Protein AF-A0A7W0LQR1-F1 (afdb_monomer_lite)

Sequence (261 aa):
MAAMMAAMGTGLSVGYAGGMVWDLGWANLAGMLVGTTHGLVMGRRYGPMAALEGAGGGVMGGMMGAMLAIMLLYFPGSLALTAVLMLALQVALSIGAVYLVVAEAGAVGASGWLHRVGHVLGAQYQEVACCAAPPAKPATRRETAKTTRRAHGKEARQGRANAATRPSRAPMVVAVGLGGLAVLVVTGMLGAGPLGGRSTGVAWTDGSATDARQATQAVTGADGVQQLGLTLQYPSYEPKLLEAKAGVPLRLSLEAIGEPG

Radius of gyration: 32.69 Å; chains: 1; bounding box: 89×40×99 Å

Foldseek 3Di:
DVLLVLLLLQLLLQLQLCLQPHDNVVSLVRSLVRSLVSSLLVQVVVDDVSSVSSSVSSNNSNNNNNVVNVVCPVPVVVSVVVSVVSVVVSVVVVVVVVVVVCVVVVVDPPPDPVVVVCVVVPPPPPPCPVPPPDPPPPPPPPDPDDDDDDDDDDDPPPPPPPPPPDPPCVVVVVVCVVVVVSVCVSVVVVPDDDDPDDPPPPPPPPPDDPPPLPAPEFDQDPVQETEDEWEADPPDIPPPHHDDDPPTHYDYDYHYDDDDD

pLDDT: mean 71.87, std 19.06, range [33.16, 96.38]

Secondary structure (DSSP, 8-state):
-HHHHHHHHHHHHHHHHHHTTS-HHHHHHHHHHHHHHHHHHHHTTT-HHHHHHHHHHHHHHHHHHHHHHHHHTT-HHHHHHHHHHHHHHHHHHHHHHHHHHHHHTT-----STHHHHHHHTT-------S-S------------------------------------SHHHHHHHHHHHHHHHHHHHGGG---------------SS-------EEPEEPTTS-EEEEEEEETTEEESS-EE--TTS-EEEEEEE-S---

Structure (mmCIF, N/CA/C/O backbone):
data_AF-A0A7W0LQR1-F1
#
_entry.id   AF-A0A7W0LQR1-F1
#
loop_
_atom_site.group_PDB
_atom_site.id
_atom_site.type_symbol
_atom_site.label_atom_id
_atom_site.label_alt_id
_atom_site.label_comp_id
_atom_site.label_asym_id
_atom_site.label_entity_id
_atom_site.label_seq_id
_atom_site.pdbx_PDB_ins_code
_atom_site.Cartn_x
_atom_site.Cartn_y
_atom_site.Cartn_z
_atom_site.occupancy
_atom_site.B_iso_or_equiv
_atom_site.auth_seq_id
_atom_site.auth_comp_id
_atom_site.auth_asym_id
_atom_site.auth_atom_id
_atom_site.pdbx_PDB_model_num
ATOM 1 N N . MET A 1 1 ? 14.439 6.113 -8.883 1.00 82.38 1 MET A N 1
ATOM 2 C CA . MET A 1 1 ? 13.384 6.981 -8.294 1.00 82.38 1 MET A CA 1
ATOM 3 C C . MET A 1 1 ? 11.970 6.775 -8.855 1.00 82.38 1 MET A C 1
ATOM 5 O O . MET A 1 1 ? 11.097 6.436 -8.070 1.00 82.38 1 MET A O 1
ATOM 9 N N . ALA A 1 2 ? 11.683 6.930 -10.159 1.00 83.56 2 ALA A N 1
ATOM 10 C CA . ALA A 1 2 ? 10.301 6.779 -10.671 1.00 83.56 2 ALA A CA 1
ATOM 11 C C . ALA A 1 2 ? 9.676 5.395 -10.379 1.00 83.56 2 ALA A C 1
ATOM 13 O O . ALA A 1 2 ? 8.528 5.305 -9.949 1.00 83.56 2 ALA A O 1
ATOM 14 N N . ALA A 1 3 ? 10.461 4.320 -10.530 1.00 84.38 3 ALA A N 1
ATOM 15 C CA . ALA A 1 3 ? 10.036 2.959 -10.192 1.00 84.38 3 ALA A CA 1
ATOM 16 C C . ALA A 1 3 ? 9.681 2.797 -8.702 1.00 84.38 3 ALA A C 1
ATOM 18 O O . ALA A 1 3 ? 8.723 2.104 -8.378 1.00 84.38 3 ALA A O 1
ATOM 19 N N . MET A 1 4 ? 10.412 3.473 -7.809 1.00 92.81 4 MET A N 1
ATOM 20 C CA . MET A 1 4 ? 10.152 3.474 -6.367 1.00 92.81 4 MET A CA 1
ATOM 21 C C . MET A 1 4 ? 8.816 4.147 -6.039 1.00 92.81 4 MET A C 1
ATOM 23 O O . MET A 1 4 ? 8.006 3.561 -5.332 1.00 92.81 4 MET A O 1
ATOM 27 N N . MET A 1 5 ? 8.561 5.339 -6.588 1.00 92.25 5 MET A N 1
ATOM 28 C CA . MET A 1 5 ? 7.310 6.081 -6.364 1.00 92.25 5 MET A CA 1
ATOM 29 C C . MET A 1 5 ? 6.091 5.305 -6.873 1.00 92.25 5 MET A C 1
ATOM 31 O O . MET A 1 5 ? 5.090 5.184 -6.168 1.00 92.25 5 MET A O 1
ATOM 35 N N . ALA A 1 6 ? 6.195 4.720 -8.070 1.00 88.00 6 ALA A N 1
ATOM 36 C CA . ALA A 1 6 ? 5.130 3.896 -8.636 1.00 88.00 6 ALA A CA 1
ATOM 37 C C . ALA A 1 6 ? 4.853 2.654 -7.771 1.00 88.00 6 ALA A C 1
ATOM 39 O O . ALA A 1 6 ? 3.703 2.392 -7.417 1.00 88.00 6 ALA A O 1
ATOM 40 N N . ALA A 1 7 ? 5.907 1.929 -7.381 1.00 90.88 7 ALA A N 1
ATOM 41 C CA . ALA A 1 7 ? 5.799 0.745 -6.533 1.00 90.88 7 ALA A CA 1
ATOM 42 C C . ALA A 1 7 ? 5.193 1.068 -5.163 1.00 90.88 7 ALA A C 1
ATOM 44 O O . ALA A 1 7 ? 4.290 0.365 -4.709 1.00 90.88 7 ALA A O 1
ATOM 45 N N . MET A 1 8 ? 5.629 2.168 -4.547 1.00 95.00 8 MET A N 1
ATOM 46 C CA . MET A 1 8 ? 5.114 2.639 -3.266 1.00 95.00 8 MET A CA 1
ATOM 47 C C . MET A 1 8 ? 3.625 2.973 -3.344 1.00 95.00 8 MET A C 1
ATOM 49 O O . MET A 1 8 ? 2.863 2.488 -2.512 1.00 95.00 8 MET A O 1
ATOM 53 N N . GLY A 1 9 ? 3.185 3.710 -4.369 1.00 90.44 9 GLY A N 1
ATOM 54 C CA . GLY A 1 9 ? 1.764 4.014 -4.561 1.00 90.44 9 GLY A CA 1
ATOM 55 C C . GLY A 1 9 ? 0.915 2.757 -4.773 1.00 90.44 9 GLY A C 1
ATOM 56 O O . GLY A 1 9 ? -0.150 2.616 -4.171 1.00 90.44 9 GLY A O 1
ATOM 57 N N . THR A 1 10 ? 1.411 1.790 -5.559 1.00 88.62 10 THR A N 1
ATOM 58 C CA . THR A 1 10 ? 0.688 0.522 -5.766 1.00 88.62 10 THR A CA 1
ATOM 59 C C . THR A 1 10 ? 0.605 -0.314 -4.492 1.00 88.62 10 THR A C 1
ATOM 61 O O . THR A 1 10 ? -0.472 -0.805 -4.163 1.00 88.62 10 THR A O 1
ATOM 64 N N . GLY A 1 11 ? 1.709 -0.433 -3.747 1.00 91.81 11 GLY A N 1
ATOM 65 C CA . GLY A 1 11 ? 1.746 -1.169 -2.486 1.00 91.81 11 GLY A CA 1
ATOM 66 C C . GLY A 1 11 ? 0.846 -0.534 -1.431 1.00 91.81 11 GLY A C 1
ATOM 67 O O . GLY A 1 11 ? 0.092 -1.246 -0.776 1.00 91.81 11 GLY A O 1
ATOM 68 N N . LEU A 1 12 ? 0.851 0.799 -1.334 1.00 92.50 12 LEU A N 1
ATOM 69 C CA . LEU A 1 12 ? -0.009 1.552 -0.421 1.00 92.50 12 LEU A CA 1
ATOM 70 C C . LEU A 1 12 ? -1.482 1.339 -0.756 1.00 92.50 12 LEU A C 1
ATOM 72 O O . LEU A 1 12 ? -2.257 0.990 0.127 1.00 92.50 12 LEU A O 1
ATOM 76 N N . SER A 1 13 ? -1.853 1.473 -2.030 1.00 89.81 13 SER A N 1
ATOM 77 C CA . SER A 1 13 ? -3.240 1.304 -2.481 1.00 89.81 13 SER A CA 1
ATOM 78 C C . SER A 1 13 ? -3.771 -0.109 -2.203 1.00 89.81 13 SER A C 1
ATOM 80 O O . SER A 1 13 ? -4.885 -0.268 -1.707 1.00 89.81 13 SER A O 1
ATOM 82 N N . VAL A 1 14 ? -2.969 -1.142 -2.491 1.00 90.88 14 VAL A N 1
ATOM 83 C CA . VAL A 1 14 ? -3.352 -2.550 -2.275 1.00 90.88 14 VAL A CA 1
ATOM 84 C C . VAL A 1 14 ? -3.350 -2.912 -0.794 1.00 90.88 14 VAL A C 1
ATOM 86 O O . VAL A 1 14 ? -4.286 -3.558 -0.335 1.00 90.88 14 VAL A O 1
ATOM 89 N N . GLY A 1 15 ? -2.335 -2.483 -0.039 1.00 90.88 15 GLY A N 1
ATOM 90 C CA . GLY A 1 15 ? -2.262 -2.708 1.406 1.00 90.88 15 GLY A CA 1
ATOM 91 C C . GLY A 1 15 ? -3.416 -2.033 2.141 1.00 90.88 15 GLY A C 1
ATOM 92 O O . GLY A 1 15 ? -4.022 -2.631 3.024 1.00 90.88 15 GLY A O 1
ATOM 93 N N . TYR A 1 16 ? -3.782 -0.826 1.713 1.00 90.31 16 TYR A N 1
ATOM 94 C CA . TYR A 1 16 ? -4.939 -0.110 2.228 1.00 90.31 16 TYR A CA 1
ATOM 95 C C . TYR A 1 16 ? -6.251 -0.844 1.930 1.00 90.31 16 TYR A C 1
ATOM 97 O O . TYR A 1 16 ? -7.014 -1.123 2.850 1.00 90.31 16 TYR A O 1
ATOM 105 N N . ALA A 1 17 ? -6.498 -1.212 0.667 1.00 87.31 17 ALA A N 1
ATOM 106 C CA . ALA A 1 17 ? -7.715 -1.929 0.282 1.00 87.31 17 ALA A CA 1
ATOM 107 C C . ALA A 1 17 ? -7.823 -3.292 0.986 1.00 87.31 17 ALA A C 1
ATOM 109 O O . ALA A 1 17 ? -8.891 -3.655 1.474 1.00 87.31 17 ALA A O 1
ATOM 110 N N . GLY A 1 18 ? -6.706 -4.017 1.097 1.00 86.94 18 GLY A N 1
ATOM 111 C CA . GLY A 1 18 ? -6.632 -5.262 1.854 1.00 86.94 18 GLY A CA 1
ATOM 112 C C . GLY A 1 18 ? -6.917 -5.056 3.340 1.00 86.94 18 GLY A C 1
ATOM 113 O O . GLY A 1 18 ? -7.635 -5.855 3.926 1.00 86.94 18 GLY A O 1
ATOM 114 N N . GLY A 1 19 ? -6.431 -3.962 3.934 1.00 86.94 19 GLY A N 1
ATOM 115 C CA . GLY A 1 19 ? -6.656 -3.629 5.344 1.00 86.94 19 GLY A CA 1
ATOM 116 C C . GLY A 1 19 ? -8.108 -3.289 5.685 1.00 86.94 19 GLY A C 1
ATOM 117 O O . GLY A 1 19 ? -8.463 -3.284 6.858 1.00 86.94 19 GLY A O 1
ATOM 118 N N . MET A 1 20 ? -8.958 -3.031 4.682 1.00 84.31 20 MET A N 1
ATOM 119 C CA . MET A 1 20 ? -10.402 -2.858 4.885 1.00 84.31 20 MET A CA 1
ATOM 120 C C . MET A 1 20 ? -11.160 -4.190 4.979 1.00 84.31 20 MET A C 1
ATOM 122 O O . MET A 1 20 ? -12.285 -4.202 5.473 1.00 84.31 20 MET A O 1
ATOM 126 N N . VAL A 1 21 ? -10.589 -5.288 4.468 1.00 87.12 21 VAL A N 1
ATOM 127 C CA . VAL A 1 21 ? -11.294 -6.574 4.287 1.00 87.12 21 VAL A CA 1
ATOM 128 C C . VAL A 1 21 ? -10.650 -7.712 5.080 1.00 87.12 21 VAL A C 1
ATOM 130 O O . VAL A 1 21 ? -11.349 -8.606 5.552 1.00 87.12 21 VAL A O 1
ATOM 133 N N . TRP A 1 22 ? -9.326 -7.695 5.221 1.00 89.69 22 TRP A N 1
ATOM 134 C CA . TRP A 1 22 ? -8.532 -8.751 5.843 1.00 89.69 22 TRP A CA 1
ATOM 135 C C . TRP A 1 22 ? -7.784 -8.256 7.077 1.00 89.69 22 TRP A C 1
ATOM 137 O O . TRP A 1 22 ? -7.607 -7.056 7.287 1.00 89.69 22 TRP A O 1
ATOM 147 N N . ASP A 1 23 ? -7.265 -9.209 7.853 1.00 90.38 23 ASP A N 1
ATOM 148 C CA . ASP A 1 23 ? -6.356 -8.926 8.958 1.00 90.38 23 ASP A CA 1
ATOM 149 C C . ASP A 1 23 ? -5.120 -8.150 8.495 1.00 90.38 23 ASP A C 1
ATOM 151 O O . ASP A 1 23 ? -4.586 -8.363 7.399 1.00 90.38 23 ASP A O 1
ATOM 155 N N . LEU A 1 24 ? -4.602 -7.306 9.390 1.00 89.19 24 LEU A N 1
ATOM 156 C CA . LEU A 1 24 ? -3.450 -6.437 9.141 1.00 89.19 24 LEU A CA 1
ATOM 157 C C . LEU A 1 24 ? -2.242 -7.190 8.565 1.00 89.19 24 LEU A C 1
ATOM 159 O O . LEU A 1 24 ? -1.537 -6.670 7.701 1.00 89.19 24 LEU A O 1
ATOM 163 N N . GLY A 1 25 ? -2.003 -8.419 9.033 1.00 89.44 25 GLY A N 1
ATOM 164 C CA . GLY A 1 25 ? -0.915 -9.265 8.545 1.00 89.44 25 GLY A CA 1
ATOM 165 C C . GLY A 1 25 ? -1.067 -9.621 7.064 1.00 89.44 25 GLY A C 1
ATOM 166 O O . GLY A 1 25 ? -0.131 -9.432 6.284 1.00 89.44 25 GLY A O 1
ATOM 167 N N . TRP A 1 26 ? -2.257 -10.072 6.658 1.00 91.56 26 TRP A N 1
ATOM 168 C CA . TRP A 1 26 ? -2.554 -10.434 5.270 1.00 91.56 26 TRP A CA 1
ATOM 169 C C . TRP A 1 26 ? -2.610 -9.214 4.354 1.00 91.56 26 TRP A C 1
ATOM 171 O O . TRP A 1 26 ? -2.080 -9.260 3.243 1.00 91.56 26 TRP A O 1
ATOM 181 N N . ALA A 1 27 ? -3.176 -8.108 4.836 1.00 89.88 27 ALA A N 1
ATOM 182 C CA . ALA A 1 27 ? -3.203 -6.837 4.124 1.00 89.88 27 ALA A CA 1
ATOM 183 C C . ALA A 1 27 ? -1.789 -6.310 3.824 1.00 89.88 27 ALA A C 1
ATOM 185 O O . ALA A 1 27 ? -1.480 -5.967 2.680 1.00 89.88 27 ALA A O 1
ATOM 186 N N . ASN A 1 28 ? -0.906 -6.320 4.828 1.00 92.44 28 ASN A N 1
ATOM 187 C CA . ASN A 1 28 ? 0.499 -5.949 4.663 1.00 92.44 28 ASN A CA 1
ATOM 188 C C . ASN A 1 28 ? 1.204 -6.857 3.659 1.00 92.44 28 ASN A C 1
ATOM 190 O O . ASN A 1 28 ? 1.856 -6.363 2.740 1.00 92.44 28 ASN A O 1
ATOM 194 N N . LEU A 1 29 ? 1.049 -8.175 3.803 1.00 91.88 29 LEU A N 1
ATOM 195 C CA . LEU A 1 29 ? 1.690 -9.141 2.917 1.00 91.88 29 LEU A CA 1
ATOM 196 C C . LEU A 1 29 ? 1.236 -8.957 1.461 1.00 91.88 29 LEU A C 1
ATOM 198 O O . LEU A 1 29 ? 2.071 -8.918 0.556 1.00 91.88 29 LEU A O 1
ATOM 202 N N . ALA A 1 30 ? -0.068 -8.783 1.229 1.00 90.81 30 ALA A N 1
ATOM 203 C CA . ALA A 1 30 ? -0.621 -8.540 -0.100 1.00 90.81 30 ALA A CA 1
ATOM 204 C C . ALA A 1 30 ? -0.101 -7.222 -0.702 1.00 90.81 30 ALA A C 1
ATOM 206 O O . ALA A 1 30 ? 0.376 -7.211 -1.841 1.00 90.81 30 ALA A O 1
ATOM 207 N N . GLY A 1 31 ? -0.121 -6.130 0.071 1.00 89.81 31 GLY A N 1
ATOM 208 C CA . GLY A 1 31 ? 0.405 -4.830 -0.350 1.00 89.81 31 GLY A CA 1
ATOM 209 C C . GLY A 1 31 ? 1.895 -4.880 -0.692 1.00 89.81 31 GLY A C 1
ATOM 210 O O . GLY A 1 31 ? 2.304 -4.403 -1.753 1.00 89.81 31 GLY A O 1
ATOM 211 N N . MET A 1 32 ? 2.704 -5.524 0.155 1.00 95.56 32 MET A N 1
ATOM 212 C CA . MET A 1 32 ? 4.135 -5.722 -0.089 1.00 95.56 32 MET A CA 1
ATOM 213 C C . MET A 1 32 ? 4.381 -6.543 -1.354 1.00 95.56 32 MET A C 1
ATOM 215 O O . MET A 1 32 ? 5.193 -6.133 -2.181 1.00 95.56 32 MET A O 1
ATOM 219 N N . LEU A 1 33 ? 3.704 -7.682 -1.537 1.00 93.69 33 LEU A N 1
ATOM 220 C CA . LEU A 1 33 ? 3.916 -8.556 -2.696 1.00 93.69 33 LEU A CA 1
ATOM 221 C C . LEU A 1 33 ? 3.539 -7.855 -4.003 1.00 93.69 33 LEU A C 1
ATOM 223 O O . LEU A 1 33 ? 4.316 -7.880 -4.964 1.00 93.69 33 LEU A O 1
ATOM 227 N N . VAL A 1 34 ? 2.388 -7.178 -4.045 1.00 93.12 34 VAL A N 1
ATOM 228 C CA . VAL A 1 34 ? 1.951 -6.459 -5.250 1.00 93.12 34 VAL A CA 1
ATOM 229 C C . VAL A 1 34 ? 2.841 -5.246 -5.522 1.00 93.12 34 VAL A C 1
ATOM 231 O O . VAL A 1 34 ? 3.306 -5.075 -6.649 1.00 93.12 34 VAL A O 1
ATOM 234 N N . GLY A 1 35 ? 3.164 -4.445 -4.503 1.00 92.31 35 GLY A N 1
ATOM 235 C CA . GLY A 1 35 ? 4.072 -3.307 -4.656 1.00 92.31 35 GLY A CA 1
ATOM 236 C C . GLY A 1 35 ? 5.469 -3.733 -5.115 1.00 92.31 35 GLY A C 1
ATOM 237 O O . GLY A 1 35 ? 6.029 -3.149 -6.042 1.00 92.31 35 GLY A O 1
ATOM 238 N N . THR A 1 36 ? 6.023 -4.789 -4.513 1.00 90.88 36 THR A N 1
ATOM 239 C CA . THR A 1 36 ? 7.366 -5.304 -4.830 1.00 90.88 36 THR A CA 1
ATOM 240 C C . THR A 1 36 ? 7.426 -5.856 -6.248 1.00 90.88 36 THR A C 1
ATOM 242 O O . THR A 1 36 ? 8.342 -5.525 -7.002 1.00 90.88 36 THR A O 1
ATOM 245 N N . THR A 1 37 ? 6.443 -6.670 -6.645 1.00 91.25 37 THR A N 1
ATOM 246 C CA . THR A 1 37 ? 6.377 -7.219 -8.008 1.00 91.25 37 THR A CA 1
ATOM 247 C C . THR A 1 37 ? 6.214 -6.110 -9.043 1.00 91.25 37 THR A C 1
ATOM 249 O O . THR A 1 37 ? 6.929 -6.110 -10.047 1.00 91.25 37 THR A O 1
ATOM 252 N N . HIS A 1 38 ? 5.364 -5.114 -8.782 1.00 90.06 38 HIS A N 1
ATOM 253 C CA . HIS A 1 38 ? 5.205 -3.956 -9.661 1.00 90.06 38 HIS A CA 1
ATOM 254 C C . HIS A 1 38 ? 6.507 -3.146 -9.788 1.00 90.06 38 HIS A C 1
ATOM 256 O O . HIS A 1 38 ? 6.928 -2.806 -10.899 1.00 90.06 38 HIS A O 1
ATOM 262 N N . GLY A 1 39 ? 7.190 -2.898 -8.667 1.00 90.44 39 GLY A N 1
ATOM 263 C CA . GLY A 1 39 ? 8.476 -2.205 -8.628 1.00 90.44 39 GLY A CA 1
ATOM 264 C C . GLY A 1 39 ? 9.591 -2.938 -9.369 1.00 90.44 39 GLY A C 1
ATOM 265 O O . GLY A 1 39 ? 10.316 -2.314 -10.146 1.00 90.44 39 GLY A O 1
ATOM 266 N N . LEU A 1 40 ? 9.687 -4.261 -9.212 1.00 88.88 40 LEU A N 1
ATOM 267 C CA . LEU A 1 40 ? 10.637 -5.097 -9.953 1.00 88.88 40 LEU A CA 1
ATOM 268 C C . LEU A 1 40 ? 10.366 -5.057 -11.461 1.00 88.88 40 LEU A C 1
ATOM 270 O O . LEU A 1 40 ? 11.299 -4.903 -12.253 1.00 88.88 40 LEU A O 1
ATOM 274 N N . VAL A 1 41 ? 9.097 -5.160 -11.872 1.00 90.31 41 VAL A N 1
ATOM 275 C CA . VAL A 1 41 ? 8.705 -5.141 -13.290 1.00 90.31 41 VAL A CA 1
ATOM 276 C C . VAL A 1 41 ? 9.035 -3.797 -13.940 1.00 90.31 41 VAL A C 1
ATOM 278 O O . VAL A 1 41 ? 9.606 -3.780 -15.036 1.00 90.31 41 VAL A O 1
ATOM 281 N N . MET A 1 42 ? 8.731 -2.681 -13.271 1.00 88.00 42 MET A N 1
ATOM 282 C CA . MET A 1 42 ? 9.037 -1.342 -13.784 1.00 88.00 42 MET A CA 1
ATOM 283 C C . MET A 1 42 ? 10.535 -1.033 -13.752 1.00 88.00 42 MET A C 1
ATOM 285 O O . MET A 1 42 ? 11.084 -0.520 -14.730 1.00 88.00 42 MET A O 1
ATOM 289 N N . GLY A 1 43 ? 11.226 -1.394 -12.671 1.00 88.00 43 GLY A N 1
ATOM 290 C CA . GLY A 1 43 ? 12.657 -1.146 -12.521 1.00 88.00 43 GLY A CA 1
ATOM 291 C C . GLY A 1 43 ? 13.528 -1.970 -13.472 1.00 88.00 43 GLY A C 1
ATOM 292 O O . GLY A 1 43 ? 14.597 -1.502 -13.861 1.00 88.00 43 GLY A O 1
ATOM 293 N N . ARG A 1 44 ? 13.054 -3.132 -13.955 1.00 89.69 44 ARG A N 1
ATOM 294 C CA . ARG A 1 44 ? 13.811 -3.997 -14.884 1.00 89.69 44 ARG A CA 1
ATOM 295 C C . ARG A 1 44 ? 14.283 -3.278 -16.154 1.00 89.69 44 ARG A C 1
ATOM 297 O O . ARG A 1 44 ? 15.311 -3.655 -16.705 1.00 89.69 44 ARG A O 1
ATOM 304 N N . ARG A 1 45 ? 13.561 -2.254 -16.627 1.00 84.69 45 ARG A N 1
ATOM 305 C CA . ARG A 1 45 ? 13.948 -1.478 -17.824 1.00 84.69 45 ARG A CA 1
ATOM 306 C C . ARG A 1 45 ? 15.092 -0.492 -17.577 1.00 84.69 45 ARG A C 1
ATOM 308 O O . ARG A 1 45 ? 15.777 -0.134 -18.526 1.00 84.69 45 ARG A O 1
ATOM 315 N N . TYR A 1 46 ? 15.295 -0.073 -16.330 1.00 87.19 46 TYR A N 1
ATOM 316 C CA . TYR A 1 46 ? 16.261 0.962 -15.944 1.00 87.19 46 TYR A CA 1
ATOM 317 C C . TYR A 1 46 ? 17.507 0.390 -15.245 1.00 87.19 46 TYR A C 1
ATOM 319 O O . TYR A 1 46 ? 18.399 1.140 -14.859 1.00 87.19 46 TYR A O 1
ATOM 327 N N . GLY A 1 47 ? 17.581 -0.936 -15.094 1.00 91.19 47 GLY A N 1
ATOM 328 C CA . GLY A 1 47 ? 18.717 -1.652 -14.514 1.00 91.19 47 GLY A CA 1
ATOM 329 C C . GLY A 1 47 ? 18.431 -2.264 -13.135 1.00 91.19 47 GLY A C 1
ATOM 330 O O . GLY A 1 47 ? 17.380 -2.024 -12.538 1.00 91.19 47 GLY A O 1
ATOM 331 N N . PRO A 1 48 ? 19.366 -3.074 -12.606 1.00 88.62 48 PRO A N 1
ATOM 332 C CA . PRO A 1 48 ? 19.159 -3.831 -11.370 1.00 88.62 48 PRO A CA 1
ATOM 333 C C . PRO A 1 48 ? 18.985 -2.933 -10.137 1.00 88.62 48 PRO A C 1
ATOM 335 O O . PRO A 1 48 ? 18.138 -3.226 -9.299 1.00 88.62 48 PRO A O 1
ATOM 338 N N . MET A 1 49 ? 19.704 -1.806 -10.051 1.00 94.50 49 MET A N 1
ATOM 339 C CA . MET A 1 49 ? 19.534 -0.846 -8.948 1.00 94.50 49 MET A CA 1
ATOM 340 C C . MET A 1 49 ? 18.127 -0.239 -8.926 1.00 94.50 49 MET A C 1
ATOM 342 O O . MET A 1 49 ? 17.496 -0.188 -7.877 1.00 94.50 49 MET A O 1
ATOM 346 N N . ALA A 1 50 ? 17.579 0.132 -10.087 1.00 90.62 50 ALA A N 1
ATOM 347 C CA . ALA A 1 50 ? 16.219 0.662 -10.174 1.00 90.62 50 ALA A CA 1
ATOM 348 C C . ALA A 1 50 ? 15.149 -0.387 -9.818 1.00 90.62 50 ALA A C 1
ATOM 350 O O . ALA A 1 50 ? 14.105 -0.038 -9.268 1.00 90.62 50 ALA A O 1
ATOM 351 N N . ALA A 1 51 ? 15.400 -1.667 -10.114 1.00 89.50 51 ALA A N 1
ATOM 352 C CA . ALA A 1 51 ? 14.530 -2.770 -9.706 1.00 89.50 51 ALA A CA 1
ATOM 353 C C . ALA A 1 51 ? 14.526 -2.968 -8.183 1.00 89.50 51 ALA A C 1
ATOM 355 O O . ALA A 1 51 ? 13.456 -3.158 -7.607 1.00 89.50 51 ALA A O 1
ATOM 356 N N . LEU A 1 52 ? 15.688 -2.862 -7.531 1.00 92.75 52 LEU A N 1
ATOM 357 C CA . LEU A 1 52 ? 15.799 -2.936 -6.071 1.00 92.75 52 LEU A CA 1
ATOM 358 C C . LEU A 1 52 ? 15.167 -1.719 -5.380 1.00 92.75 52 LEU A C 1
ATOM 360 O O . LEU A 1 52 ? 14.450 -1.893 -4.397 1.00 92.75 52 LEU A O 1
ATOM 364 N N . GLU A 1 53 ? 15.343 -0.509 -5.921 1.00 94.00 53 GLU A N 1
ATOM 365 C CA . GLU A 1 53 ? 14.634 0.687 -5.435 1.00 94.00 53 GLU A CA 1
ATOM 366 C C . GLU A 1 53 ? 13.110 0.536 -5.560 1.00 94.00 53 GLU A C 1
ATOM 368 O O . GLU A 1 53 ? 12.366 0.885 -4.644 1.00 94.00 53 GLU A O 1
ATOM 373 N N . GLY A 1 54 ? 12.637 -0.007 -6.687 1.00 90.81 54 GLY A N 1
ATOM 374 C CA . GLY A 1 54 ? 11.225 -0.320 -6.903 1.00 90.81 54 GLY A CA 1
ATOM 375 C C . GLY A 1 54 ? 10.701 -1.334 -5.888 1.00 90.81 54 GLY A C 1
ATOM 376 O O . GLY A 1 54 ? 9.673 -1.101 -5.259 1.00 90.81 54 GLY A O 1
ATOM 377 N N . ALA A 1 55 ? 11.428 -2.434 -5.690 1.00 92.50 55 ALA A N 1
ATOM 378 C CA . ALA A 1 55 ? 11.097 -3.447 -4.693 1.00 92.50 55 ALA A CA 1
ATOM 379 C C . ALA A 1 55 ? 10.982 -2.840 -3.283 1.00 92.50 55 ALA A C 1
ATOM 381 O O . ALA A 1 55 ? 9.968 -3.029 -2.613 1.00 92.50 55 ALA A O 1
ATOM 382 N N . GLY A 1 56 ? 11.977 -2.046 -2.871 1.00 91.81 56 GLY A N 1
ATOM 383 C CA . GLY A 1 56 ? 11.983 -1.361 -1.577 1.00 91.81 56 GLY A CA 1
ATOM 384 C C . GLY A 1 56 ? 10.803 -0.400 -1.405 1.00 91.81 56 GLY A C 1
ATOM 385 O O . GLY A 1 56 ? 10.135 -0.427 -0.371 1.00 91.81 56 GLY A O 1
ATOM 386 N N . GLY A 1 57 ? 10.484 0.384 -2.442 1.00 92.38 57 GLY A N 1
ATOM 387 C CA . GLY A 1 57 ? 9.307 1.258 -2.451 1.00 92.38 57 GLY A CA 1
ATOM 388 C C . GLY A 1 57 ? 8.001 0.484 -2.264 1.00 92.38 57 GLY A C 1
ATOM 389 O O . GLY A 1 57 ? 7.147 0.901 -1.487 1.00 92.38 57 GLY A O 1
ATOM 390 N N . GLY A 1 58 ? 7.870 -0.676 -2.910 1.00 91.62 58 GLY A N 1
ATOM 391 C CA . GLY A 1 58 ? 6.719 -1.566 -2.764 1.00 91.62 58 GLY A CA 1
ATOM 392 C C . GLY A 1 58 ? 6.529 -2.108 -1.346 1.00 91.62 58 GLY A C 1
ATOM 393 O O . GLY A 1 58 ? 5.412 -2.087 -0.830 1.00 91.62 58 GLY A O 1
ATOM 394 N N . VAL A 1 59 ? 7.616 -2.534 -0.696 1.00 94.62 59 VAL A N 1
ATOM 395 C CA . VAL A 1 59 ? 7.589 -3.009 0.699 1.00 94.62 59 VAL A CA 1
ATOM 396 C C . VAL A 1 59 ? 7.180 -1.885 1.654 1.00 94.62 59 VAL A C 1
ATOM 398 O O . VAL A 1 59 ? 6.272 -2.070 2.466 1.00 94.62 59 VAL A O 1
ATOM 401 N N . MET A 1 60 ? 7.800 -0.705 1.528 1.00 96.38 60 MET A N 1
ATOM 402 C CA . MET A 1 60 ? 7.465 0.463 2.355 1.00 96.38 60 MET A CA 1
ATOM 403 C C . MET A 1 60 ? 6.016 0.915 2.146 1.00 96.38 60 MET A C 1
ATOM 405 O O . MET A 1 60 ? 5.300 1.156 3.118 1.00 96.38 60 MET A O 1
ATOM 409 N N . GLY A 1 61 ? 5.567 0.980 0.889 1.00 93.06 61 GLY A N 1
ATOM 410 C CA . GLY A 1 61 ? 4.194 1.337 0.541 1.00 93.06 61 GLY A CA 1
ATOM 411 C C . GLY A 1 61 ? 3.177 0.356 1.118 1.00 93.06 61 GLY A C 1
ATOM 412 O O . GLY A 1 61 ? 2.206 0.789 1.729 1.00 93.06 61 GLY A O 1
ATOM 413 N N . GLY A 1 62 ? 3.427 -0.952 0.991 1.00 92.12 62 GLY A N 1
ATOM 414 C CA . GLY A 1 62 ? 2.560 -2.002 1.534 1.00 92.12 62 GLY A CA 1
ATOM 415 C C . GLY A 1 62 ? 2.342 -1.886 3.043 1.00 92.12 62 GLY A C 1
ATOM 416 O O . GLY A 1 62 ? 1.195 -1.884 3.486 1.00 92.12 62 GLY A O 1
ATOM 417 N N . MET A 1 63 ? 3.429 -1.706 3.807 1.00 93.25 63 MET A N 1
ATOM 418 C CA . MET A 1 63 ? 3.361 -1.518 5.265 1.00 93.25 63 MET A CA 1
ATOM 419 C C . MET A 1 63 ? 2.585 -0.269 5.663 1.00 93.25 63 MET A C 1
ATOM 421 O O . MET A 1 63 ? 1.726 -0.315 6.544 1.00 93.25 63 MET A O 1
ATOM 425 N N . MET A 1 64 ? 2.885 0.860 5.012 1.00 95.50 64 MET A N 1
ATOM 426 C CA . MET A 1 64 ? 2.184 2.108 5.305 1.00 95.50 64 MET A CA 1
ATOM 427 C C . MET A 1 64 ? 0.703 2.018 4.944 1.00 95.50 64 MET A C 1
ATOM 429 O O . MET A 1 64 ? -0.119 2.510 5.709 1.00 95.50 64 MET A O 1
ATOM 433 N N . GLY A 1 65 ? 0.350 1.384 3.823 1.00 91.75 65 GLY A N 1
ATOM 434 C CA . GLY A 1 65 ? -1.029 1.289 3.344 1.00 91.75 65 GLY A CA 1
ATOM 435 C C . GLY A 1 65 ? -1.964 0.590 4.323 1.00 91.75 65 GLY A C 1
ATOM 436 O O . GLY A 1 65 ? -3.008 1.145 4.669 1.00 91.75 65 GLY A O 1
ATOM 437 N N . ALA A 1 66 ? -1.584 -0.591 4.816 1.00 90.25 66 ALA A N 1
ATOM 438 C CA . ALA A 1 66 ? -2.447 -1.330 5.735 1.00 90.25 66 ALA A CA 1
ATOM 439 C C . ALA A 1 66 ? -2.548 -0.647 7.110 1.00 90.25 66 ALA A C 1
ATOM 441 O O . ALA A 1 66 ? -3.616 -0.625 7.721 1.00 90.25 66 ALA A O 1
ATOM 442 N N . MET A 1 67 ? -1.464 -0.019 7.582 1.00 92.19 67 MET A N 1
ATOM 443 C CA . MET A 1 67 ? -1.494 0.766 8.820 1.00 92.19 67 MET A CA 1
ATOM 444 C C . MET A 1 67 ? -2.406 1.998 8.698 1.00 92.19 67 MET A C 1
ATOM 446 O O . MET A 1 67 ? -3.135 2.322 9.637 1.00 92.19 67 MET A O 1
ATOM 450 N N . LEU A 1 68 ? -2.427 2.647 7.529 1.00 90.19 68 LEU A N 1
ATOM 451 C CA . LEU A 1 68 ? -3.330 3.763 7.232 1.00 90.19 68 LEU A CA 1
ATOM 452 C C . LEU A 1 68 ? -4.805 3.332 7.291 1.00 90.19 68 LEU A C 1
ATOM 454 O O . LEU A 1 68 ? -5.637 4.085 7.795 1.00 90.19 68 LEU A O 1
ATOM 458 N N . ALA A 1 69 ? -5.122 2.113 6.841 1.00 87.31 69 ALA A N 1
ATOM 459 C CA . ALA A 1 69 ? -6.477 1.565 6.925 1.00 87.31 69 ALA A CA 1
ATOM 460 C C . ALA A 1 69 ? -6.950 1.414 8.383 1.00 87.31 69 ALA A C 1
ATOM 462 O O . ALA A 1 69 ? -8.065 1.822 8.702 1.00 87.31 69 ALA A O 1
ATOM 463 N N . ILE A 1 70 ? -6.088 0.930 9.289 1.00 86.19 70 ILE A N 1
ATOM 464 C CA . ILE A 1 70 ? -6.416 0.833 10.724 1.00 86.19 70 ILE A CA 1
ATOM 465 C C . ILE A 1 70 ? -6.608 2.211 11.349 1.00 86.19 70 ILE A C 1
ATOM 467 O O . ILE A 1 70 ? -7.559 2.416 12.102 1.00 86.19 70 ILE A O 1
ATOM 471 N N . MET A 1 71 ? -5.725 3.169 11.052 1.00 86.94 71 MET A N 1
ATOM 472 C CA . MET A 1 71 ? -5.845 4.508 11.638 1.00 86.94 71 MET A CA 1
ATOM 473 C C . MET A 1 71 ? -7.157 5.194 11.240 1.00 86.94 71 MET A C 1
ATOM 475 O O . MET A 1 71 ? -7.732 5.929 12.040 1.00 86.94 71 MET A O 1
ATOM 479 N N . LEU A 1 72 ? -7.653 4.931 10.029 1.00 84.12 72 LEU A N 1
ATOM 480 C CA . LEU A 1 72 ? -8.918 5.482 9.547 1.00 84.12 72 LEU A CA 1
ATOM 481 C C . LEU A 1 72 ? -10.146 4.655 9.960 1.00 84.12 72 LEU A C 1
ATOM 483 O O . LEU A 1 72 ? -11.268 5.130 9.786 1.00 84.12 72 LEU A O 1
ATOM 487 N N . LEU A 1 73 ? -9.963 3.477 10.569 1.00 81.44 73 LEU A N 1
ATOM 488 C CA . LEU A 1 73 ? -11.053 2.614 11.046 1.00 81.44 73 LEU A CA 1
ATOM 489 C C . LEU A 1 73 ? -11.954 3.305 12.080 1.00 81.44 73 LEU A C 1
ATOM 491 O O . LEU A 1 73 ? -13.140 3.002 12.170 1.00 81.44 73 LEU A O 1
ATOM 495 N N . TYR A 1 74 ? -11.420 4.294 12.800 1.00 80.12 74 TYR A N 1
ATOM 496 C CA . TYR A 1 74 ? -12.176 5.101 13.759 1.00 80.12 74 TYR A CA 1
ATOM 497 C C . TYR A 1 74 ? -13.187 6.070 13.117 1.00 80.12 74 TYR A C 1
ATOM 499 O O . TYR A 1 74 ? -14.078 6.553 13.812 1.00 80.12 74 TYR A O 1
ATOM 507 N N . PHE A 1 75 ? -13.095 6.348 11.810 1.00 81.75 75 PHE A N 1
ATOM 508 C CA . PHE A 1 75 ? -14.045 7.191 11.075 1.00 81.75 75 PHE A CA 1
ATOM 509 C C . PHE A 1 75 ? -14.496 6.491 9.775 1.00 81.75 75 PHE A C 1
ATOM 511 O O . PHE A 1 75 ? -13.933 6.723 8.703 1.00 81.75 75 PHE A O 1
ATOM 518 N N . PRO A 1 76 ? -15.556 5.660 9.814 1.00 73.12 76 PRO A N 1
ATOM 519 C CA . PRO A 1 76 ? -15.922 4.794 8.687 1.00 73.12 76 PRO A CA 1
ATOM 520 C C . PRO A 1 76 ? -16.291 5.569 7.411 1.00 73.12 76 PRO A C 1
ATOM 522 O O . PRO A 1 76 ? -16.040 5.099 6.303 1.00 73.12 76 PRO A O 1
ATOM 525 N N . GLY A 1 77 ? -16.834 6.785 7.551 1.00 77.00 77 GLY A N 1
ATOM 526 C CA . GLY A 1 77 ? -17.170 7.642 6.410 1.00 77.00 77 GLY A CA 1
ATOM 527 C C . GLY A 1 77 ? -15.949 8.189 5.659 1.00 77.00 77 GLY A C 1
ATOM 528 O O . GLY A 1 77 ? -15.994 8.316 4.436 1.00 77.00 77 GLY A O 1
ATOM 529 N N . SER A 1 78 ? -14.843 8.483 6.353 1.00 74.56 78 SER A N 1
ATOM 530 C CA . SER A 1 78 ? -13.623 8.983 5.702 1.00 74.56 78 SER A CA 1
ATOM 531 C C . SER A 1 78 ? -12.803 7.854 5.076 1.00 74.56 78 SER A C 1
ATOM 533 O O . SER A 1 78 ? -12.107 8.098 4.092 1.00 74.56 78 SER A O 1
ATOM 535 N N . LEU A 1 79 ? -12.935 6.620 5.574 1.00 73.88 79 LEU A N 1
ATOM 536 C CA . LEU A 1 79 ? -12.290 5.417 5.035 1.00 73.88 79 LEU A CA 1
ATOM 537 C C . LEU A 1 79 ? -12.666 5.187 3.568 1.00 73.88 79 LEU A C 1
ATOM 539 O O . LEU A 1 79 ? -11.821 5.268 2.686 1.00 73.88 79 LEU A O 1
ATOM 543 N N . ALA A 1 80 ? -13.951 4.996 3.268 1.00 73.75 80 ALA A N 1
ATOM 544 C CA . ALA A 1 80 ? -14.373 4.718 1.894 1.00 73.75 80 ALA A CA 1
ATOM 545 C C . ALA A 1 80 ? -14.004 5.861 0.929 1.00 73.75 80 ALA A C 1
ATOM 547 O O . ALA A 1 80 ? -13.556 5.618 -0.192 1.00 73.75 80 ALA A O 1
ATOM 548 N N . LEU A 1 81 ? -14.133 7.115 1.374 1.00 74.31 81 LEU A N 1
ATOM 549 C CA . LEU A 1 81 ? -13.818 8.275 0.543 1.00 74.31 81 LEU A CA 1
ATOM 550 C C . LEU A 1 81 ? -12.312 8.396 0.265 1.00 74.31 81 LEU A C 1
ATOM 552 O O . LEU A 1 81 ? -11.919 8.670 -0.868 1.00 74.31 81 LEU A O 1
ATOM 556 N N . THR A 1 82 ? -11.465 8.156 1.271 1.00 74.12 82 THR A N 1
ATOM 557 C CA . THR A 1 82 ? -10.002 8.156 1.098 1.00 74.12 82 THR A CA 1
ATOM 558 C C . THR A 1 82 ? -9.531 6.980 0.248 1.00 74.12 82 THR A C 1
ATOM 560 O O . THR A 1 82 ? -8.658 7.179 -0.596 1.00 74.12 82 THR A O 1
ATOM 563 N N . ALA A 1 83 ? -10.165 5.809 0.371 1.00 74.00 83 ALA A N 1
ATOM 564 C CA . ALA A 1 83 ? -9.953 4.658 -0.507 1.00 74.00 83 ALA A CA 1
ATOM 565 C C . ALA A 1 83 ? -10.172 5.020 -1.979 1.00 74.00 83 ALA A C 1
ATOM 567 O O . ALA A 1 83 ? -9.293 4.833 -2.824 1.00 74.00 83 ALA A O 1
ATOM 568 N N . VAL A 1 84 ? -11.353 5.570 -2.276 1.00 75.12 84 VAL A N 1
ATOM 569 C CA . VAL A 1 84 ? -11.766 5.937 -3.633 1.00 75.12 84 VAL A CA 1
ATOM 570 C C . VAL A 1 84 ? -10.880 7.051 -4.176 1.00 75.12 84 VAL A C 1
ATOM 572 O O . VAL A 1 84 ? -10.455 6.980 -5.327 1.00 75.12 84 VAL A O 1
ATOM 575 N N . LEU A 1 85 ? -10.549 8.047 -3.352 1.00 75.25 85 LEU A N 1
ATOM 576 C CA . LEU A 1 85 ? -9.662 9.141 -3.736 1.00 75.25 85 LEU A CA 1
ATOM 577 C C . LEU A 1 85 ? -8.253 8.632 -4.079 1.00 75.25 85 LEU A C 1
ATOM 579 O O . LEU A 1 85 ? -7.715 8.999 -5.123 1.00 75.25 85 LEU A O 1
ATOM 583 N N . MET A 1 86 ? -7.676 7.764 -3.243 1.00 77.50 86 MET A N 1
ATOM 584 C CA . MET A 1 86 ? -6.358 7.164 -3.484 1.00 77.50 86 MET A CA 1
ATOM 585 C C . MET A 1 86 ? -6.356 6.303 -4.744 1.00 77.50 86 MET A C 1
ATOM 587 O O . MET A 1 86 ? -5.472 6.453 -5.586 1.00 77.50 86 MET A O 1
ATOM 591 N N . LEU A 1 87 ? -7.381 5.467 -4.928 1.00 75.75 87 LEU A N 1
ATOM 592 C CA . LEU A 1 87 ? -7.544 4.663 -6.137 1.00 75.75 87 LEU A CA 1
ATOM 593 C C . LEU A 1 87 ? -7.658 5.554 -7.386 1.00 75.75 87 LEU A C 1
ATOM 595 O O . LEU A 1 87 ? -6.993 5.297 -8.389 1.00 75.75 87 LEU A O 1
ATOM 599 N N . ALA A 1 88 ? -8.458 6.621 -7.326 1.00 75.81 88 ALA A N 1
ATOM 600 C CA . ALA A 1 88 ? -8.643 7.552 -8.435 1.00 75.81 88 ALA A CA 1
ATOM 601 C C . ALA A 1 88 ? -7.340 8.281 -8.798 1.00 75.81 88 ALA A C 1
ATOM 603 O O . ALA A 1 88 ? -6.994 8.359 -9.977 1.00 75.81 88 ALA A O 1
ATOM 604 N N . LEU A 1 89 ? -6.582 8.754 -7.801 1.00 73.50 89 LEU A N 1
ATOM 605 C CA . LEU A 1 89 ? -5.256 9.351 -7.994 1.00 73.50 89 LEU A CA 1
ATOM 606 C C . LEU A 1 89 ? -4.273 8.350 -8.612 1.00 73.50 89 LEU A C 1
ATOM 608 O O . LEU A 1 89 ? -3.577 8.686 -9.570 1.00 73.50 89 LEU A O 1
ATOM 612 N N . GLN A 1 90 ? -4.256 7.108 -8.128 1.00 81.25 90 GLN A N 1
ATOM 613 C CA . GLN A 1 90 ? -3.401 6.043 -8.653 1.00 81.25 90 GLN A CA 1
ATOM 614 C C . GLN A 1 90 ? -3.729 5.725 -10.124 1.00 81.25 90 GLN A C 1
ATOM 616 O O . GLN A 1 90 ? -2.828 5.589 -10.960 1.00 81.25 90 GLN A O 1
ATOM 621 N N . VAL A 1 91 ? -5.017 5.642 -10.472 1.00 77.19 91 VAL A N 1
ATOM 622 C CA . VAL A 1 91 ? -5.481 5.425 -11.853 1.00 77.19 91 VAL A CA 1
ATOM 623 C C . VAL A 1 91 ? -5.132 6.622 -12.740 1.00 77.19 91 VAL A C 1
ATOM 625 O O . VAL A 1 91 ? -4.589 6.440 -13.827 1.00 77.19 91 VAL A O 1
ATOM 628 N N . ALA A 1 92 ? -5.355 7.850 -12.273 1.00 76.19 92 ALA A N 1
ATOM 629 C CA . ALA A 1 92 ? -5.014 9.055 -13.026 1.00 76.19 92 ALA A CA 1
ATOM 630 C C . ALA A 1 92 ? -3.505 9.145 -13.318 1.00 76.19 92 ALA A C 1
ATOM 632 O O . ALA A 1 92 ? -3.108 9.393 -14.459 1.00 76.19 92 ALA A O 1
ATOM 633 N N . LEU A 1 93 ? -2.660 8.877 -12.317 1.00 75.94 93 LEU A N 1
ATOM 634 C CA . LEU A 1 93 ? -1.202 8.888 -12.466 1.00 75.94 93 LEU A CA 1
ATOM 635 C C . LEU A 1 93 ? -0.704 7.765 -13.381 1.00 75.94 93 LEU A C 1
ATOM 637 O O . LEU A 1 93 ? 0.188 7.993 -14.197 1.00 75.94 93 LEU A O 1
ATOM 641 N N . SER A 1 94 ? -1.285 6.567 -13.292 1.00 74.50 94 SER A N 1
ATOM 642 C CA . SER A 1 94 ? -0.908 5.450 -14.168 1.00 74.50 94 SER A CA 1
ATOM 643 C C . SER A 1 94 ? -1.323 5.685 -15.624 1.00 74.50 94 SER A C 1
ATOM 645 O O . SER A 1 94 ? -0.516 5.435 -16.521 1.00 74.50 94 SER A O 1
ATOM 647 N N . ILE A 1 95 ? -2.510 6.249 -15.876 1.00 76.88 95 ILE A N 1
ATOM 648 C CA . ILE A 1 95 ? -2.925 6.690 -17.218 1.00 76.88 95 ILE A CA 1
ATOM 649 C C . ILE A 1 95 ? -1.982 7.781 -17.735 1.00 76.88 95 ILE A C 1
ATOM 651 O O . ILE A 1 95 ? -1.509 7.683 -18.867 1.00 76.88 95 ILE A O 1
ATOM 655 N N . GLY A 1 96 ? -1.660 8.781 -16.908 1.00 73.88 96 GLY A N 1
ATOM 656 C CA . GLY A 1 96 ? -0.716 9.845 -17.257 1.00 73.88 96 GLY A CA 1
ATOM 657 C C . GLY A 1 96 ? 0.671 9.308 -17.621 1.00 73.88 96 GLY A C 1
ATOM 658 O O . GLY A 1 96 ? 1.246 9.715 -18.628 1.00 73.88 96 GLY A O 1
ATOM 659 N N . ALA A 1 97 ? 1.180 8.332 -16.865 1.00 72.50 97 ALA A N 1
ATOM 660 C CA . ALA A 1 97 ? 2.463 7.692 -17.140 1.00 72.50 97 ALA A CA 1
ATOM 661 C C . ALA A 1 97 ? 2.452 6.891 -18.454 1.00 72.50 97 ALA A C 1
ATOM 663 O O . ALA A 1 97 ? 3.371 7.025 -19.263 1.00 72.50 97 ALA A O 1
ATOM 664 N N . VAL A 1 98 ? 1.409 6.088 -18.703 1.00 73.12 98 VAL A N 1
ATOM 665 C CA . VAL A 1 98 ? 1.259 5.354 -19.974 1.00 73.12 98 VAL A CA 1
ATOM 666 C C . VAL A 1 98 ? 1.148 6.328 -21.145 1.00 73.12 98 VAL A C 1
ATOM 668 O O . VAL A 1 98 ? 1.781 6.113 -22.177 1.00 73.12 98 VAL A O 1
ATOM 671 N N . TYR A 1 99 ? 0.394 7.413 -20.973 1.00 73.25 99 TYR A N 1
ATOM 672 C CA . TYR A 1 99 ? 0.243 8.453 -21.982 1.00 73.25 99 TYR A CA 1
ATOM 673 C C . TYR A 1 99 ? 1.585 9.109 -22.332 1.00 73.25 99 TYR A C 1
ATOM 675 O O . TYR A 1 99 ? 1.909 9.206 -23.513 1.00 73.25 99 TYR A O 1
ATOM 683 N N . LEU A 1 100 ? 2.395 9.488 -21.337 1.00 73.31 100 LEU A N 1
ATOM 684 C CA . LEU A 1 100 ? 3.724 10.067 -21.571 1.00 73.31 100 LEU A CA 1
ATOM 685 C C . LEU A 1 100 ? 4.643 9.106 -22.336 1.00 73.31 100 LEU A C 1
ATOM 687 O O . LEU A 1 100 ? 5.279 9.511 -23.303 1.00 73.31 100 LEU A O 1
ATOM 691 N N . VAL A 1 101 ? 4.661 7.818 -21.977 1.00 74.44 101 VAL A 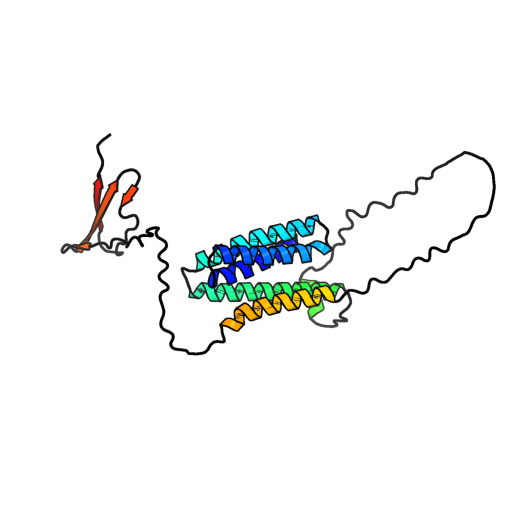N 1
ATOM 692 C CA . VAL A 1 101 ? 5.461 6.807 -22.697 1.00 74.44 101 VAL A CA 1
ATOM 693 C C . VAL A 1 101 ? 5.011 6.665 -24.153 1.00 74.44 101 VAL A C 1
ATOM 695 O O . VAL A 1 101 ? 5.832 6.509 -25.055 1.00 74.44 101 VAL A O 1
ATOM 698 N N . VAL A 1 102 ? 3.702 6.696 -24.387 1.00 69.25 102 VAL A N 1
ATOM 699 C CA . VAL A 1 102 ? 3.108 6.571 -25.720 1.00 69.25 102 VAL A CA 1
ATOM 700 C C . VAL A 1 102 ? 3.348 7.831 -26.567 1.00 69.25 102 VAL A C 1
ATOM 702 O O . VAL A 1 102 ? 3.585 7.707 -27.770 1.00 69.25 102 VAL A O 1
ATOM 705 N N . ALA A 1 103 ? 3.344 9.014 -25.947 1.00 71.81 103 ALA A N 1
ATOM 706 C CA . ALA A 1 103 ? 3.699 10.278 -26.586 1.00 71.81 103 ALA A CA 1
ATOM 707 C C . ALA A 1 103 ? 5.178 10.300 -27.013 1.00 71.81 103 ALA A C 1
ATOM 709 O O . ALA A 1 103 ? 5.471 10.626 -28.162 1.00 71.81 103 ALA A O 1
ATOM 710 N N . GLU A 1 104 ? 6.090 9.860 -26.139 1.00 70.81 104 GLU A N 1
ATOM 711 C CA . GLU A 1 104 ? 7.531 9.764 -26.432 1.00 70.81 104 GLU A CA 1
ATOM 712 C C . GLU A 1 104 ? 7.863 8.724 -27.508 1.00 70.81 104 GLU A C 1
ATOM 714 O O . GLU A 1 104 ? 8.772 8.905 -28.313 1.00 70.81 104 GLU A O 1
ATOM 719 N N . ALA A 1 105 ? 7.105 7.628 -27.582 1.00 73.62 105 ALA A N 1
ATOM 720 C CA . ALA A 1 105 ? 7.332 6.591 -28.587 1.00 73.62 105 ALA A CA 1
ATOM 721 C C . ALA A 1 105 ? 7.037 7.051 -30.032 1.00 73.62 105 ALA A C 1
ATOM 723 O O . ALA A 1 105 ? 7.176 6.245 -30.955 1.00 73.62 105 ALA A O 1
ATOM 724 N N . GLY A 1 106 ? 6.566 8.290 -30.240 1.00 64.88 106 GLY A N 1
ATOM 725 C CA . GLY A 1 106 ? 6.186 8.825 -31.553 1.00 64.88 106 GLY A CA 1
ATOM 726 C C . GLY A 1 106 ? 5.052 8.042 -32.229 1.00 64.88 106 GLY A C 1
ATOM 727 O O . GLY A 1 106 ? 4.755 8.251 -33.402 1.00 64.88 106 GLY A O 1
ATOM 728 N N . ALA A 1 107 ? 4.427 7.114 -31.497 1.00 56.59 107 ALA A N 1
ATOM 729 C CA . ALA A 1 107 ? 3.451 6.164 -32.015 1.00 56.59 107 ALA A CA 1
ATOM 730 C C . ALA A 1 107 ? 2.045 6.764 -32.112 1.00 56.59 107 ALA A C 1
ATOM 732 O O . ALA A 1 107 ? 1.163 6.174 -32.734 1.00 56.59 107 ALA A O 1
ATOM 733 N N . VAL A 1 108 ? 1.831 7.941 -31.523 1.00 54.12 108 VAL A N 1
ATOM 734 C CA . VAL A 1 108 ? 0.597 8.697 -31.694 1.00 54.12 108 VAL A CA 1
ATOM 735 C C . VAL A 1 108 ? 0.935 9.931 -32.500 1.00 54.12 108 VAL A C 1
ATOM 737 O O . VAL A 1 108 ? 1.568 10.857 -31.999 1.00 54.12 108 VAL A O 1
ATOM 740 N N . GLY A 1 109 ? 0.459 9.972 -33.743 1.00 54.22 109 GLY A N 1
ATOM 741 C CA . GLY A 1 109 ? 0.240 11.228 -34.457 1.00 54.22 109 GLY A CA 1
ATOM 742 C C . GLY A 1 109 ? -0.859 12.027 -33.751 1.00 54.22 109 GLY A C 1
ATOM 743 O O . GLY A 1 109 ? -1.940 12.215 -34.297 1.00 54.22 109 GLY A O 1
ATOM 744 N N . ALA A 1 110 ? -0.634 12.417 -32.495 1.00 50.66 110 ALA A N 1
ATOM 745 C CA . ALA A 1 110 ? -1.589 13.127 -31.660 1.00 50.66 110 ALA A CA 1
ATOM 746 C C . ALA A 1 110 ? -1.562 14.612 -32.023 1.00 50.66 110 ALA A C 1
ATOM 748 O O . ALA A 1 110 ? -1.078 15.455 -31.267 1.00 50.66 110 ALA A O 1
ATOM 749 N N . SER A 1 111 ? -2.097 14.950 -33.193 1.00 53.34 111 SER A N 1
ATOM 750 C CA . SER A 1 111 ? -2.471 16.324 -33.513 1.00 53.34 111 SER A CA 1
ATOM 751 C C . SER A 1 111 ? -3.691 16.712 -32.661 1.00 53.34 111 SER A C 1
ATOM 753 O O . SER A 1 111 ? -4.832 16.594 -33.104 1.00 53.34 111 SER A O 1
ATOM 755 N N . GLY A 1 112 ? -3.479 17.105 -31.402 1.00 75.69 112 GLY A N 1
ATOM 756 C CA . GLY A 1 112 ? -4.572 17.458 -30.491 1.00 75.69 112 GLY A CA 1
ATOM 757 C C . GLY A 1 112 ? -4.134 18.157 -29.200 1.00 75.69 112 GLY A C 1
ATOM 758 O O . GLY A 1 112 ? -2.949 18.227 -28.877 1.00 75.69 112 GLY A O 1
ATOM 759 N N . TRP A 1 113 ? -5.120 18.665 -28.447 1.00 72.31 113 TRP A N 1
ATOM 760 C CA . TRP A 1 113 ? -4.979 19.393 -27.166 1.00 72.31 113 TRP A CA 1
ATOM 761 C C . TRP A 1 113 ? -4.010 18.725 -26.176 1.00 72.31 113 TRP A C 1
ATOM 763 O O . TRP A 1 113 ? -3.266 19.409 -25.474 1.00 72.31 113 TRP A O 1
ATOM 773 N N . LEU A 1 114 ? -3.941 17.397 -26.185 1.00 56.41 114 LEU A N 1
ATOM 774 C CA . LEU A 1 114 ? -3.079 16.615 -25.308 1.00 56.41 114 LEU A CA 1
ATOM 775 C C . LEU A 1 114 ? -1.568 16.904 -25.471 1.00 56.41 114 LEU A C 1
ATOM 777 O O . LEU A 1 114 ? -0.836 16.831 -24.484 1.00 56.41 114 LEU A O 1
ATOM 781 N N . HIS A 1 115 ? -1.092 17.333 -26.649 1.00 65.12 115 HIS A N 1
ATOM 782 C CA . HIS A 1 115 ? 0.298 17.791 -26.821 1.00 65.12 115 HIS A CA 1
ATOM 783 C C . HIS A 1 115 ? 0.593 19.054 -25.990 1.00 65.12 115 HIS A C 1
ATOM 785 O O . HIS A 1 115 ? 1.686 19.220 -25.450 1.00 65.12 115 HIS A O 1
ATOM 791 N N . ARG A 1 116 ? -0.391 19.953 -25.836 1.00 72.81 116 ARG A N 1
ATOM 792 C CA . ARG A 1 116 ? -0.218 21.182 -25.044 1.00 72.81 116 ARG A CA 1
ATOM 793 C C . ARG A 1 116 ? -0.102 20.879 -23.554 1.00 72.81 116 ARG A C 1
ATOM 795 O O . ARG A 1 116 ? 0.683 21.524 -22.873 1.00 72.81 116 ARG A O 1
ATOM 802 N N . VAL A 1 117 ? -0.836 19.881 -23.063 1.00 69.12 117 VAL A N 1
ATOM 803 C CA . VAL A 1 117 ? -0.770 19.461 -21.654 1.00 69.12 117 VAL A CA 1
ATOM 804 C C . VAL A 1 117 ? 0.599 18.856 -21.332 1.00 69.12 117 VAL A C 1
ATOM 806 O O . VAL A 1 117 ? 1.197 19.227 -20.326 1.00 69.12 117 VAL A O 1
ATOM 809 N N . GLY A 1 118 ? 1.145 18.019 -22.225 1.00 61.44 118 GLY A N 1
ATOM 810 C CA . GLY A 1 118 ? 2.509 17.490 -22.083 1.00 61.44 118 GLY A CA 1
ATOM 811 C C . GLY A 1 118 ? 3.579 18.588 -22.045 1.00 61.44 118 GLY A C 1
ATOM 812 O O . GLY A 1 118 ? 4.511 18.521 -21.246 1.00 61.44 118 GLY A O 1
ATOM 813 N N . HIS A 1 119 ? 3.399 19.648 -22.835 1.00 68.00 119 HIS A N 1
ATOM 814 C CA . HIS A 1 119 ? 4.326 20.779 -22.863 1.00 68.00 119 HIS A CA 1
ATOM 815 C C . HIS A 1 119 ? 4.232 21.678 -21.614 1.00 68.00 119 HIS A C 1
ATOM 817 O O . HIS A 1 119 ? 5.236 22.254 -21.199 1.00 68.00 119 HIS A O 1
ATOM 823 N N . VAL A 1 120 ? 3.050 21.799 -20.997 1.00 70.25 120 VAL A N 1
ATOM 824 C CA . VAL A 1 120 ? 2.853 22.562 -19.746 1.00 70.25 120 VAL A CA 1
ATOM 825 C C . VAL A 1 120 ? 3.375 21.795 -18.528 1.00 70.25 120 VAL A C 1
ATOM 827 O O . VAL A 1 120 ? 3.899 22.406 -17.602 1.00 70.25 120 VAL A O 1
ATOM 830 N N . LEU A 1 121 ? 3.302 20.462 -18.542 1.00 62.94 121 LEU A N 1
ATOM 831 C CA . LEU A 1 121 ? 3.821 19.600 -17.471 1.00 62.94 121 LEU A CA 1
ATOM 832 C C . LEU A 1 121 ? 5.354 19.470 -17.455 1.00 62.94 121 LEU A C 1
ATOM 834 O O . LEU A 1 121 ? 5.889 18.726 -16.639 1.00 62.94 121 LEU A O 1
ATOM 838 N N . GLY A 1 122 ? 6.072 20.195 -18.319 1.00 43.03 122 GLY A N 1
ATOM 839 C CA . GLY A 1 122 ? 7.530 20.268 -18.255 1.00 43.03 122 GLY A CA 1
ATOM 840 C C . GLY A 1 122 ? 8.239 18.994 -18.710 1.00 43.03 122 GLY A C 1
ATOM 841 O O . GLY A 1 122 ? 9.369 18.757 -18.294 1.00 43.03 122 GLY A O 1
ATOM 842 N N . ALA A 1 123 ? 7.627 18.198 -19.596 1.00 49.53 123 ALA A N 1
ATOM 843 C CA . ALA A 1 123 ? 8.264 17.046 -20.244 1.00 49.53 123 ALA A CA 1
ATOM 844 C C . ALA A 1 123 ? 9.351 17.461 -21.264 1.00 49.53 123 ALA A C 1
ATOM 846 O O . ALA A 1 123 ? 9.496 16.855 -22.321 1.00 49.53 123 ALA A O 1
ATOM 847 N N . GLN A 1 124 ? 10.121 18.513 -20.974 1.00 46.72 124 GLN A N 1
ATOM 848 C CA . GLN A 1 124 ? 11.374 18.744 -21.672 1.00 46.72 124 GLN A CA 1
ATOM 849 C C . GLN A 1 124 ? 12.377 17.761 -21.086 1.00 46.72 124 GLN A C 1
ATOM 851 O O . GLN A 1 124 ? 12.974 18.000 -20.037 1.00 46.72 124 GLN A O 1
ATOM 856 N N . TYR A 1 125 ? 12.491 16.611 -21.749 1.00 50.41 125 TYR A N 1
ATOM 857 C CA . TYR A 1 125 ? 13.559 15.654 -21.525 1.00 50.41 125 TYR A CA 1
ATOM 858 C C . TYR A 1 125 ? 14.889 16.372 -21.730 1.00 50.41 125 TYR A C 1
ATOM 860 O O . TYR A 1 125 ? 15.397 16.511 -22.839 1.00 50.41 125 TYR A O 1
ATOM 868 N N . GLN A 1 126 ? 15.449 16.857 -20.630 1.00 43.47 126 GLN A N 1
ATOM 869 C CA . GLN A 1 126 ? 16.840 17.229 -20.570 1.00 43.47 126 GLN A CA 1
ATOM 870 C C . GLN A 1 126 ? 17.590 15.908 -20.697 1.00 43.47 126 GLN A C 1
ATOM 872 O O . GLN A 1 126 ? 17.625 15.118 -19.754 1.00 43.47 126 GLN A O 1
ATOM 877 N N . GLU A 1 127 ? 18.074 15.611 -21.906 1.00 46.97 127 GLU A N 1
ATOM 878 C CA . GLU A 1 127 ? 18.994 14.510 -22.150 1.00 46.97 127 GLU A CA 1
ATOM 879 C C . GLU A 1 127 ? 20.086 14.601 -21.086 1.00 46.97 127 GLU A C 1
ATOM 881 O O . GLU A 1 127 ? 20.958 15.470 -21.130 1.00 46.97 127 GLU A O 1
ATOM 886 N N . VAL A 1 128 ? 20.020 13.726 -20.082 1.00 50.66 128 VAL A N 1
ATOM 887 C CA . VAL A 1 128 ? 21.079 13.575 -19.088 1.00 50.66 128 VAL A CA 1
ATOM 888 C C . VAL A 1 128 ? 22.208 12.824 -19.788 1.00 50.66 128 VAL A C 1
ATOM 890 O O . VAL A 1 128 ? 22.511 11.668 -19.509 1.00 50.66 128 VAL A O 1
ATOM 893 N N . ALA A 1 129 ? 22.839 13.506 -20.739 1.00 48.66 129 ALA A N 1
ATOM 894 C CA . ALA A 1 129 ? 24.058 13.125 -21.426 1.00 48.66 129 ALA A CA 1
ATOM 895 C C . ALA A 1 129 ? 25.289 13.328 -20.519 1.00 48.66 129 ALA A C 1
ATOM 897 O O . ALA A 1 129 ? 26.382 13.603 -20.999 1.00 48.66 129 ALA A O 1
ATOM 898 N N . CYS A 1 130 ? 25.147 13.201 -19.194 1.00 48.84 130 CYS A N 1
ATOM 899 C CA . CYS A 1 130 ? 26.256 13.412 -18.259 1.00 48.84 130 CYS A CA 1
ATOM 900 C C . CYS A 1 130 ? 27.221 12.224 -18.169 1.00 48.84 130 CYS A C 1
ATOM 902 O O . CYS A 1 130 ? 28.281 12.359 -17.563 1.00 48.84 130 CYS A O 1
ATOM 904 N N . CYS A 1 131 ? 26.895 11.063 -18.747 1.00 53.41 131 CYS A N 1
ATOM 905 C CA . CYS A 1 131 ? 27.753 9.877 -18.640 1.00 53.41 131 CYS A CA 1
ATOM 906 C C . CYS A 1 131 ? 27.903 9.088 -19.943 1.00 53.41 131 CYS A C 1
ATOM 908 O O . CYS A 1 131 ? 28.338 7.936 -19.906 1.00 53.41 131 CYS A O 1
ATOM 910 N N . ALA A 1 132 ? 27.595 9.687 -21.100 1.00 55.94 132 ALA A N 1
ATOM 911 C CA . ALA A 1 132 ? 28.141 9.165 -22.345 1.00 55.94 132 ALA A CA 1
ATOM 912 C C . ALA A 1 132 ? 29.659 9.343 -22.253 1.00 55.94 132 ALA A C 1
ATOM 914 O O . ALA A 1 132 ? 30.172 10.454 -22.393 1.00 55.94 132 ALA A O 1
ATOM 915 N N . ALA A 1 133 ? 30.353 8.257 -21.899 1.00 62.22 133 ALA A N 1
ATOM 916 C CA . ALA A 1 133 ? 31.800 8.222 -21.813 1.00 62.22 133 ALA A CA 1
ATOM 917 C C . ALA A 1 133 ? 32.359 8.897 -23.073 1.00 62.22 133 ALA A C 1
ATOM 919 O O . ALA A 1 133 ? 31.923 8.541 -24.176 1.00 62.22 133 ALA A O 1
ATOM 920 N N . PRO A 1 134 ? 33.255 9.892 -22.933 1.00 68.19 134 PRO A N 1
ATOM 921 C CA . PRO A 1 134 ? 33.819 10.565 -24.090 1.00 68.19 134 PRO A CA 1
ATOM 922 C C . PRO A 1 134 ? 34.353 9.483 -25.030 1.00 68.19 134 PRO A C 1
ATOM 924 O O . PRO A 1 134 ? 34.984 8.539 -24.536 1.00 68.19 134 PRO A O 1
ATOM 927 N N . PRO A 1 135 ? 34.063 9.558 -26.344 1.00 66.81 135 PRO A N 1
ATOM 928 C CA . PRO A 1 135 ? 34.494 8.543 -27.290 1.00 66.81 135 PRO A CA 1
ATOM 929 C C . PRO A 1 135 ? 35.982 8.337 -27.063 1.00 66.81 135 PRO A C 1
ATOM 931 O O . PRO A 1 135 ? 36.759 9.291 -27.166 1.00 66.81 135 PRO A O 1
ATOM 934 N N . ALA A 1 136 ? 36.347 7.122 -26.645 1.00 62.69 136 ALA A N 1
ATOM 935 C CA . ALA A 1 136 ? 37.724 6.771 -26.370 1.00 62.69 136 ALA A CA 1
ATOM 936 C C . ALA A 1 136 ? 38.522 7.197 -27.598 1.00 62.69 136 ALA A C 1
ATOM 938 O O . ALA A 1 136 ? 38.318 6.653 -28.687 1.00 62.69 136 ALA A O 1
ATOM 939 N N . LYS A 1 137 ? 39.356 8.237 -27.442 1.00 66.69 137 LYS A N 1
ATOM 940 C CA . LYS A 1 137 ? 40.262 8.667 -28.502 1.00 66.69 137 LYS A CA 1
ATOM 941 C C . LYS A 1 137 ? 40.969 7.394 -28.950 1.00 66.69 137 LYS A C 1
ATOM 943 O O . LYS A 1 137 ? 41.535 6.727 -28.078 1.00 66.69 137 LYS A O 1
ATOM 948 N N . PRO A 1 138 ? 40.895 7.007 -30.237 1.00 60.41 138 PRO A N 1
ATOM 949 C CA . PRO A 1 138 ? 41.599 5.831 -30.702 1.00 60.41 138 PRO A CA 1
ATOM 950 C C . PRO A 1 138 ? 43.054 6.047 -30.320 1.00 60.41 138 PRO A C 1
ATOM 952 O O . PRO A 1 138 ? 43.691 6.993 -30.787 1.00 60.41 138 PRO A O 1
ATOM 955 N N . ALA A 1 139 ? 43.538 5.236 -29.381 1.00 62.12 139 ALA A N 1
ATOM 956 C CA . ALA A 1 139 ? 44.931 5.235 -29.014 1.00 62.12 139 ALA A CA 1
ATOM 957 C C . ALA A 1 139 ? 45.671 4.901 -30.303 1.00 62.12 139 ALA A C 1
ATOM 959 O O . ALA A 1 139 ? 45.628 3.768 -30.783 1.00 62.12 139 ALA A O 1
ATOM 960 N N . THR A 1 140 ? 46.280 5.918 -30.908 1.00 61.38 140 THR A N 1
ATOM 961 C CA . THR A 1 140 ? 47.264 5.785 -31.971 1.00 61.38 140 THR A CA 1
ATOM 962 C C . THR A 1 140 ? 48.406 4.963 -31.398 1.00 61.38 140 THR A C 1
ATOM 964 O O . THR A 1 140 ? 49.389 5.490 -30.879 1.00 61.38 140 THR A O 1
ATOM 967 N N . ARG A 1 141 ? 48.236 3.641 -31.448 1.00 55.91 141 ARG A N 1
ATOM 968 C CA . ARG A 1 141 ? 49.264 2.647 -31.208 1.00 55.91 141 ARG A CA 1
ATOM 969 C C . ARG A 1 141 ? 50.241 2.793 -32.364 1.00 55.91 141 ARG A C 1
ATOM 971 O O . ARG A 1 141 ? 50.091 2.192 -33.423 1.00 55.91 141 ARG A O 1
ATOM 978 N N . ARG A 1 142 ? 51.207 3.688 -32.173 1.00 51.56 142 ARG A N 1
ATOM 979 C CA . ARG A 1 142 ? 52.384 3.829 -33.023 1.00 51.56 142 ARG A CA 1
ATOM 980 C C . ARG A 1 142 ? 53.258 2.604 -32.751 1.00 51.56 142 ARG A C 1
ATOM 982 O O . ARG A 1 142 ? 54.181 2.646 -31.949 1.00 51.56 142 ARG A O 1
ATOM 989 N N . GLU A 1 143 ? 52.898 1.483 -33.362 1.00 52.00 143 GLU A N 1
ATOM 990 C CA . GLU A 1 143 ? 53.705 0.269 -33.357 1.00 52.00 143 GLU A CA 1
ATOM 991 C C . GLU A 1 143 ? 54.659 0.345 -34.551 1.00 52.00 143 GLU A C 1
ATOM 993 O O . GLU A 1 143 ? 54.382 -0.101 -35.663 1.00 52.00 143 GLU A O 1
ATOM 998 N N . THR A 1 144 ? 55.806 0.981 -34.330 1.00 64.19 144 THR A N 1
ATOM 999 C CA . THR A 1 144 ? 57.005 0.696 -35.115 1.00 64.19 144 THR A CA 1
ATOM 1000 C C . THR A 1 144 ? 57.471 -0.712 -34.769 1.00 64.19 144 THR A C 1
ATOM 1002 O O . THR A 1 144 ? 58.214 -0.888 -33.812 1.00 64.19 144 THR A O 1
ATOM 1005 N N . ALA A 1 145 ? 57.049 -1.709 -35.546 1.00 56.19 145 ALA A N 1
ATOM 1006 C CA . ALA A 1 145 ? 57.751 -2.987 -35.657 1.00 56.19 145 ALA A CA 1
ATOM 1007 C C . ALA A 1 145 ? 57.354 -3.713 -36.951 1.00 56.19 145 ALA A C 1
ATOM 1009 O O . ALA A 1 145 ? 56.449 -4.534 -37.032 1.00 56.19 145 ALA A O 1
ATOM 1010 N N . LYS A 1 146 ? 58.091 -3.344 -37.990 1.00 62.25 146 LYS A N 1
ATOM 1011 C CA . LYS A 1 146 ? 58.329 -4.033 -39.257 1.00 62.25 146 LYS A CA 1
ATOM 1012 C C . LYS A 1 146 ? 58.548 -5.544 -39.069 1.00 62.25 146 LYS A C 1
ATOM 1014 O O . LYS A 1 146 ? 59.639 -5.901 -38.642 1.00 62.25 146 LYS A O 1
ATOM 1019 N N . THR A 1 147 ? 57.620 -6.421 -39.480 1.00 56.12 147 THR A N 1
ATOM 1020 C CA . THR A 1 147 ? 57.962 -7.730 -40.099 1.00 56.12 147 THR A CA 1
ATOM 1021 C C . THR A 1 147 ? 56.765 -8.473 -40.733 1.00 56.12 147 THR A C 1
ATOM 1023 O O . THR A 1 147 ? 55.804 -8.844 -40.078 1.00 56.12 147 THR A O 1
ATOM 1026 N N . THR A 1 148 ? 56.908 -8.731 -42.040 1.00 54.34 148 THR A N 1
ATOM 1027 C CA . THR A 1 148 ? 56.502 -9.944 -42.794 1.00 54.34 148 THR A CA 1
ATOM 1028 C C . THR A 1 148 ? 55.035 -10.399 -42.865 1.00 54.34 148 THR A C 1
ATOM 1030 O O . THR A 1 148 ? 54.584 -11.299 -42.173 1.00 54.34 148 THR A O 1
ATOM 1033 N N . ARG A 1 149 ? 54.349 -9.879 -43.890 1.00 58.69 149 ARG A N 1
ATOM 1034 C CA . ARG A 1 149 ? 53.835 -10.607 -45.075 1.00 58.69 149 ARG A CA 1
ATOM 1035 C C . ARG A 1 149 ? 53.611 -12.133 -44.949 1.00 58.69 149 ARG A C 1
ATOM 1037 O O . ARG A 1 149 ? 54.570 -12.894 -45.046 1.00 58.69 149 ARG A O 1
ATOM 1044 N N . ARG A 1 150 ? 52.333 -12.535 -44.953 1.00 48.97 150 ARG A N 1
ATOM 1045 C CA . ARG A 1 150 ? 51.660 -13.666 -45.661 1.00 48.97 150 ARG A CA 1
ATOM 1046 C C . ARG A 1 150 ? 50.402 -14.015 -44.851 1.00 48.97 150 ARG A C 1
ATOM 1048 O O . ARG A 1 150 ? 50.439 -13.930 -43.639 1.00 48.97 150 ARG A O 1
ATOM 1055 N N . ALA A 1 151 ? 49.278 -14.478 -45.366 1.00 52.47 151 ALA A N 1
ATOM 1056 C CA . ALA A 1 151 ? 48.622 -14.537 -46.662 1.00 52.47 151 ALA A CA 1
ATOM 1057 C C . ALA A 1 151 ? 47.248 -15.158 -46.323 1.00 52.47 151 ALA A C 1
ATOM 1059 O O . ALA A 1 151 ? 47.190 -16.031 -45.466 1.00 52.47 151 ALA A O 1
ATOM 1060 N N . HIS A 1 152 ? 46.188 -14.702 -46.990 1.00 52.34 152 HIS A N 1
ATOM 1061 C CA . HIS A 1 152 ? 44.913 -15.398 -47.221 1.00 52.34 152 HIS A CA 1
ATOM 1062 C C . HIS A 1 152 ? 44.241 -16.184 -46.081 1.00 52.34 152 HIS A C 1
ATOM 1064 O O . HIS A 1 152 ? 44.668 -17.273 -45.716 1.00 52.34 152 HIS A O 1
ATOM 1070 N N . GLY A 1 153 ? 43.038 -15.752 -45.685 1.00 46.25 153 GLY A N 1
ATOM 1071 C CA . GLY A 1 153 ? 42.175 -16.633 -44.900 1.00 46.25 153 GLY A CA 1
ATOM 1072 C C . GLY A 1 153 ? 40.803 -16.089 -44.536 1.00 46.25 153 GLY A C 1
ATOM 1073 O O . GLY A 1 153 ? 40.546 -15.867 -43.367 1.00 46.25 153 GLY A O 1
ATOM 1074 N N . LYS A 1 154 ? 39.928 -15.959 -45.541 1.00 49.66 154 LYS A N 1
ATOM 1075 C CA . LYS A 1 154 ? 38.456 -15.936 -45.437 1.00 49.66 154 LYS A CA 1
ATOM 1076 C C . LYS A 1 154 ? 37.837 -14.843 -44.553 1.00 49.66 154 LYS A C 1
ATOM 1078 O O . LYS A 1 154 ? 37.579 -15.021 -43.368 1.00 49.66 154 LYS A O 1
ATOM 1083 N N . GLU A 1 155 ? 37.436 -13.771 -45.233 1.00 54.78 155 GLU A N 1
ATOM 1084 C CA . GLU A 1 155 ? 36.317 -12.910 -44.853 1.00 54.78 155 GLU A CA 1
ATOM 1085 C C . GLU A 1 155 ? 35.041 -13.752 -44.682 1.00 54.78 155 GLU A C 1
ATOM 1087 O O . GLU A 1 155 ? 34.260 -13.962 -45.612 1.00 54.78 155 GLU A O 1
ATOM 1092 N N . ALA A 1 156 ? 34.813 -14.258 -43.473 1.00 54.53 156 ALA A N 1
ATOM 1093 C CA . ALA A 1 156 ? 33.482 -14.659 -43.064 1.00 54.53 156 ALA A CA 1
ATOM 1094 C C . ALA A 1 156 ? 32.682 -13.370 -42.855 1.00 54.53 156 ALA A C 1
ATOM 1096 O O . ALA A 1 156 ? 32.859 -12.668 -41.861 1.00 54.53 156 ALA A O 1
ATOM 1097 N N . ARG A 1 157 ? 31.832 -13.050 -43.840 1.00 55.47 157 ARG A N 1
ATOM 1098 C CA . ARG A 1 157 ? 30.735 -12.080 -43.749 1.00 55.47 157 ARG A CA 1
ATOM 1099 C C . ARG A 1 157 ? 29.951 -12.323 -42.460 1.00 55.47 157 ARG A C 1
ATOM 1101 O O . ARG A 1 157 ? 28.981 -13.078 -42.439 1.00 55.47 157 ARG A O 1
ATOM 1108 N N . GLN A 1 158 ? 30.348 -11.654 -41.389 1.00 55.50 158 GLN A N 1
ATOM 1109 C CA . GLN A 1 158 ? 29.569 -11.575 -40.169 1.00 55.50 158 GLN A CA 1
ATOM 1110 C C . GLN A 1 158 ? 28.525 -10.488 -40.407 1.00 55.50 158 GLN A C 1
ATOM 1112 O O . GLN A 1 158 ? 28.680 -9.323 -40.043 1.00 55.50 158 GLN A O 1
ATOM 1117 N N . GLY A 1 159 ? 27.497 -10.882 -41.164 1.00 49.09 159 GLY A N 1
ATOM 1118 C CA . GLY A 1 159 ? 26.311 -10.090 -41.415 1.00 49.09 159 GLY A CA 1
ATOM 1119 C C . GLY A 1 159 ? 25.728 -9.664 -40.080 1.00 49.09 159 GLY A C 1
ATOM 1120 O O . GLY A 1 159 ? 25.190 -10.477 -39.332 1.00 49.09 159 GLY A O 1
ATOM 1121 N N . ARG A 1 160 ? 25.877 -8.372 -39.794 1.00 52.00 160 ARG A N 1
ATOM 1122 C CA . ARG A 1 160 ? 25.176 -7.637 -38.749 1.00 52.00 160 ARG A CA 1
ATOM 1123 C C . ARG A 1 160 ? 23.680 -7.734 -39.049 1.00 52.00 160 ARG A C 1
ATOM 1125 O O . ARG A 1 160 ? 23.094 -6.871 -39.696 1.00 52.00 160 ARG A O 1
ATOM 1132 N N . ALA A 1 161 ? 23.066 -8.823 -38.606 1.00 46.19 161 ALA A N 1
ATOM 1133 C CA . ALA A 1 161 ? 21.633 -8.891 -38.432 1.00 46.19 161 ALA A CA 1
ATOM 1134 C C . ALA A 1 161 ? 21.304 -7.958 -37.263 1.00 46.19 161 ALA A C 1
ATOM 1136 O O . ALA A 1 161 ? 21.296 -8.365 -36.103 1.00 46.19 161 ALA A O 1
ATOM 1137 N N . ASN A 1 162 ? 21.072 -6.681 -37.575 1.00 52.44 162 ASN A N 1
ATOM 1138 C CA . ASN A 1 162 ? 20.279 -5.801 -36.728 1.00 52.44 162 ASN A CA 1
ATOM 1139 C C . ASN A 1 162 ? 18.864 -6.385 -36.714 1.00 52.44 162 ASN A C 1
ATOM 1141 O O . ASN A 1 162 ? 17.985 -5.977 -37.471 1.00 52.44 162 ASN A O 1
ATOM 1145 N N . ALA A 1 163 ? 18.683 -7.421 -35.898 1.00 48.38 163 ALA A N 1
ATOM 1146 C CA . ALA A 1 163 ? 17.390 -7.957 -35.555 1.00 48.38 163 ALA A CA 1
ATOM 1147 C C . ALA A 1 163 ? 16.657 -6.837 -34.821 1.00 48.38 163 ALA A C 1
ATOM 1149 O O . ALA A 1 163 ? 16.902 -6.586 -33.643 1.00 48.38 163 ALA A O 1
ATOM 1150 N N . ALA A 1 164 ? 15.809 -6.123 -35.561 1.00 48.22 164 ALA A N 1
ATOM 1151 C CA . ALA A 1 164 ? 14.810 -5.235 -35.008 1.00 48.22 164 ALA A CA 1
ATOM 1152 C C . ALA A 1 164 ? 14.028 -6.040 -33.968 1.00 48.22 164 ALA A C 1
ATOM 1154 O O . ALA A 1 164 ? 13.220 -6.913 -34.299 1.00 48.22 164 ALA A O 1
ATOM 1155 N N . THR A 1 165 ? 14.343 -5.802 -32.700 1.00 50.03 165 THR A N 1
ATOM 1156 C CA . THR A 1 165 ? 13.666 -6.379 -31.552 1.00 50.03 165 THR A CA 1
ATOM 1157 C C . THR A 1 165 ? 12.234 -5.880 -31.595 1.00 50.03 165 THR A C 1
ATOM 1159 O O . THR A 1 165 ? 11.915 -4.778 -31.154 1.00 50.03 165 THR A O 1
ATOM 1162 N N . ARG A 1 166 ? 11.355 -6.685 -32.203 1.00 49.06 166 ARG A N 1
ATOM 1163 C CA . ARG A 1 166 ? 9.915 -6.446 -32.187 1.00 49.06 166 ARG A CA 1
ATOM 1164 C C . ARG A 1 166 ? 9.501 -6.233 -30.729 1.00 49.06 166 ARG A C 1
ATOM 1166 O O . ARG A 1 166 ? 9.801 -7.101 -29.905 1.00 49.06 166 ARG A O 1
ATOM 1173 N N . PRO A 1 167 ? 8.820 -5.126 -30.393 1.00 50.09 167 PRO A N 1
ATOM 1174 C CA . PRO A 1 167 ? 8.333 -4.912 -29.041 1.00 50.09 167 PRO A CA 1
ATOM 1175 C C . PRO A 1 167 ? 7.350 -6.038 -28.717 1.00 50.09 167 PRO A C 1
ATOM 1177 O O . PRO A 1 167 ? 6.252 -6.113 -29.270 1.00 50.09 167 PRO A O 1
ATOM 1180 N N . SER A 1 168 ? 7.770 -6.972 -27.861 1.00 48.69 168 SER A N 1
ATOM 1181 C CA . SER A 1 168 ? 6.904 -8.053 -27.410 1.00 48.69 168 SER A CA 1
ATOM 1182 C C . SER A 1 168 ? 5.726 -7.415 -26.680 1.00 48.69 168 SER A C 1
ATOM 1184 O O . SER A 1 168 ? 5.944 -6.693 -25.709 1.00 48.69 168 SER A O 1
ATOM 1186 N N . ARG A 1 169 ? 4.491 -7.675 -27.121 1.00 48.31 169 ARG A N 1
ATOM 1187 C CA . ARG A 1 169 ? 3.254 -7.187 -26.477 1.00 48.31 169 ARG A CA 1
ATOM 1188 C C . ARG A 1 169 ? 2.972 -7.840 -25.112 1.00 48.31 169 ARG A C 1
ATOM 1190 O O . ARG A 1 169 ? 2.060 -7.425 -24.407 1.00 48.31 169 ARG A O 1
ATOM 1197 N N . ALA A 1 170 ? 3.794 -8.809 -24.707 1.00 46.00 170 ALA A N 1
ATOM 1198 C CA . ALA A 1 170 ? 3.670 -9.560 -23.460 1.00 46.00 170 ALA A CA 1
ATOM 1199 C C . ALA A 1 170 ? 3.565 -8.716 -22.165 1.00 46.00 170 ALA A C 1
ATOM 1201 O O . ALA A 1 170 ? 2.711 -9.038 -21.342 1.00 46.00 170 ALA A O 1
ATOM 1202 N N . PRO A 1 171 ? 4.332 -7.626 -21.943 1.00 49.28 171 PRO A N 1
ATOM 1203 C CA . PRO A 1 171 ? 4.256 -6.894 -20.681 1.00 49.28 171 PRO A CA 1
ATOM 1204 C C . PRO A 1 171 ? 2.979 -6.048 -20.559 1.00 49.28 171 PRO A C 1
ATOM 1206 O O . PRO A 1 171 ? 2.576 -5.725 -19.447 1.00 49.28 171 PRO A O 1
ATOM 1209 N N . MET A 1 172 ? 2.316 -5.715 -21.673 1.00 45.00 172 MET A N 1
ATOM 1210 C CA . MET A 1 172 ? 1.073 -4.936 -21.651 1.00 45.00 172 MET A CA 1
ATOM 1211 C C . MET A 1 172 ? -0.121 -5.796 -21.215 1.00 45.00 172 MET A C 1
ATOM 1213 O O . MET A 1 172 ? -0.967 -5.336 -20.458 1.00 45.00 172 MET A O 1
ATOM 1217 N N . VAL A 1 173 ? -0.148 -7.070 -21.620 1.00 50.16 173 VAL A N 1
ATOM 1218 C CA . VAL A 1 173 ? -1.214 -8.014 -21.241 1.00 50.16 173 VAL A CA 1
ATOM 1219 C C . VAL A 1 173 ? -1.138 -8.371 -19.753 1.00 50.16 173 VAL A C 1
ATOM 1221 O O . VAL A 1 173 ? -2.167 -8.446 -19.088 1.00 50.16 173 VAL A O 1
ATOM 1224 N N . VAL A 1 174 ? 0.072 -8.509 -19.198 1.00 51.34 174 VAL A N 1
ATOM 1225 C CA . VAL A 1 174 ? 0.265 -8.804 -17.766 1.00 51.34 174 VAL A CA 1
ATOM 1226 C C . VAL A 1 174 ? -0.147 -7.620 -16.882 1.00 51.34 174 VAL A C 1
ATOM 1228 O O . VAL A 1 174 ? -0.785 -7.823 -15.853 1.00 51.34 174 VAL A O 1
ATOM 1231 N N . ALA A 1 175 ? 0.148 -6.382 -17.297 1.00 50.69 175 ALA A N 1
ATOM 1232 C CA . ALA A 1 175 ? -0.241 -5.187 -16.544 1.00 50.69 175 ALA A CA 1
ATOM 1233 C C . ALA A 1 175 ? -1.766 -4.968 -16.528 1.00 50.69 175 ALA A C 1
ATOM 1235 O O . ALA A 1 175 ? -2.331 -4.660 -15.479 1.00 50.69 175 ALA A O 1
ATOM 1236 N N . VAL A 1 176 ? -2.441 -5.180 -17.664 1.00 51.59 176 VAL A N 1
ATOM 1237 C CA . VAL A 1 176 ? -3.907 -5.064 -17.756 1.00 51.59 176 VAL A CA 1
ATOM 1238 C C . VAL A 1 176 ? -4.603 -6.207 -17.010 1.00 51.59 176 VAL A C 1
ATOM 1240 O O . VAL A 1 176 ? -5.600 -5.969 -16.333 1.00 51.59 176 VAL A O 1
ATOM 1243 N N . GLY A 1 177 ? -4.056 -7.427 -17.061 1.00 51.53 177 GLY A N 1
ATOM 1244 C CA . GLY A 1 177 ? -4.599 -8.580 -16.338 1.00 51.53 177 GLY A CA 1
ATOM 1245 C C . GLY A 1 177 ? -4.539 -8.425 -14.816 1.00 51.53 177 GLY A C 1
ATOM 1246 O O . GLY A 1 177 ? -5.534 -8.671 -14.140 1.00 51.53 177 GLY A O 1
ATOM 1247 N N . LEU A 1 178 ? -3.410 -7.956 -14.272 1.00 50.69 178 LEU A N 1
ATOM 1248 C CA . LEU A 1 178 ? -3.261 -7.730 -12.826 1.00 50.69 178 LEU A CA 1
ATOM 1249 C C . LEU A 1 178 ? -4.104 -6.550 -12.324 1.00 50.69 178 LEU A C 1
ATOM 1251 O O . LEU A 1 178 ? -4.717 -6.653 -11.263 1.00 50.69 178 LEU A O 1
ATOM 1255 N N . GLY A 1 179 ? -4.186 -5.459 -13.094 1.00 49.94 179 GLY A N 1
ATOM 1256 C CA . GLY A 1 179 ? -5.064 -4.331 -12.767 1.00 49.94 179 GLY A CA 1
ATOM 1257 C C . GLY A 1 179 ? -6.546 -4.713 -12.810 1.00 49.94 179 GLY A C 1
ATOM 1258 O O . GLY A 1 179 ? -7.298 -4.370 -11.900 1.00 49.94 179 GLY A O 1
ATOM 1259 N N . GLY A 1 180 ? -6.954 -5.489 -13.819 1.00 50.56 180 GLY A N 1
ATOM 1260 C CA . GLY A 1 180 ? -8.315 -6.010 -13.942 1.00 50.56 180 GLY A CA 1
ATOM 1261 C C . GLY A 1 180 ? -8.685 -6.967 -12.811 1.00 50.56 180 GLY A C 1
ATOM 1262 O O . GLY A 1 180 ? -9.781 -6.858 -12.275 1.00 50.56 180 GLY A O 1
ATOM 1263 N N . LEU A 1 181 ? -7.769 -7.844 -12.385 1.00 49.62 181 LEU A N 1
ATOM 1264 C CA . LEU A 1 181 ? -8.006 -8.757 -11.264 1.00 49.62 181 LEU A CA 1
ATOM 1265 C C . LEU A 1 181 ? -8.163 -8.000 -9.935 1.00 49.62 181 LEU A C 1
ATOM 1267 O O . LEU A 1 181 ? -9.065 -8.310 -9.167 1.00 49.62 181 LEU A O 1
ATOM 1271 N N . ALA A 1 182 ? -7.341 -6.976 -9.683 1.00 52.53 182 ALA A N 1
ATOM 1272 C CA . ALA A 1 182 ? -7.461 -6.149 -8.482 1.00 52.53 182 ALA A CA 1
ATOM 1273 C C . ALA A 1 182 ? -8.785 -5.367 -8.458 1.00 52.53 182 ALA A C 1
ATOM 1275 O O . ALA A 1 182 ? -9.473 -5.346 -7.439 1.00 52.53 182 ALA A O 1
ATOM 1276 N N . VAL A 1 183 ? -9.194 -4.789 -9.594 1.00 49.75 183 VAL A N 1
ATOM 1277 C CA . VAL A 1 183 ? -10.492 -4.109 -9.705 1.00 49.75 183 VAL A CA 1
ATOM 1278 C C . VAL A 1 183 ? -11.640 -5.101 -9.545 1.00 49.75 183 VAL A C 1
ATOM 1280 O O . VAL A 1 183 ? -12.603 -4.780 -8.860 1.00 49.75 183 VAL A O 1
ATOM 1283 N N . LEU A 1 184 ? -11.545 -6.307 -10.106 1.00 50.97 184 LEU A N 1
ATOM 1284 C CA . LEU A 1 184 ? -12.595 -7.327 -10.034 1.00 50.97 184 LEU A CA 1
ATOM 1285 C C . LEU A 1 184 ? -12.705 -7.963 -8.639 1.00 50.97 184 LEU A C 1
ATOM 1287 O O . LEU A 1 184 ? -13.805 -8.295 -8.223 1.00 50.97 184 LEU A O 1
ATOM 1291 N N . VAL A 1 185 ? -11.618 -8.056 -7.871 1.00 54.22 185 VAL A N 1
ATOM 1292 C CA . VAL A 1 185 ? -11.667 -8.447 -6.449 1.00 54.22 185 VAL A CA 1
ATOM 1293 C C . VAL A 1 185 ? -12.312 -7.347 -5.597 1.00 54.22 185 VAL A C 1
ATOM 1295 O O . VAL A 1 185 ? -13.130 -7.647 -4.733 1.00 54.22 185 VAL A O 1
ATOM 1298 N N . VAL A 1 186 ? -12.018 -6.073 -5.879 1.00 51.75 186 VAL A N 1
ATOM 1299 C CA . VAL A 1 186 ? -12.584 -4.935 -5.129 1.00 51.75 186 VAL A CA 1
ATOM 1300 C C . VAL A 1 186 ? -14.049 -4.661 -5.500 1.00 51.75 186 VAL A C 1
ATOM 1302 O O . VAL A 1 186 ? -14.855 -4.347 -4.631 1.00 51.75 186 VAL A O 1
ATOM 1305 N N . THR A 1 187 ? -14.429 -4.801 -6.772 1.00 51.53 187 THR A N 1
ATOM 1306 C CA . THR A 1 187 ? -15.802 -4.535 -7.253 1.00 51.53 187 THR A CA 1
ATOM 1307 C C . THR A 1 187 ? -16.685 -5.782 -7.291 1.00 51.53 187 THR A C 1
ATOM 1309 O O . THR A 1 187 ? -17.894 -5.671 -7.108 1.00 51.53 187 THR A O 1
ATOM 1312 N N . GLY A 1 188 ? -16.111 -6.977 -7.442 1.00 45.19 188 GLY A N 1
ATOM 1313 C CA . GLY A 1 188 ? -16.847 -8.244 -7.478 1.00 45.19 188 GLY A CA 1
ATOM 1314 C C . GLY A 1 188 ? -17.458 -8.656 -6.136 1.00 45.19 188 GLY A C 1
ATOM 1315 O O . GLY A 1 188 ? -18.426 -9.410 -6.130 1.00 45.19 188 GLY A O 1
ATOM 1316 N N . MET A 1 189 ? -16.976 -8.119 -5.006 1.00 47.31 189 MET A N 1
ATOM 1317 C CA . MET A 1 189 ? -17.637 -8.296 -3.701 1.00 47.31 189 MET A CA 1
ATOM 1318 C C . MET A 1 189 ? -18.753 -7.280 -3.411 1.00 47.31 189 MET A C 1
ATOM 1320 O O . MET A 1 189 ? -19.530 -7.494 -2.486 1.00 47.31 189 MET A O 1
ATOM 1324 N N . LEU A 1 190 ? -18.911 -6.225 -4.218 1.00 47.91 190 LEU A N 1
ATOM 1325 C CA . LEU A 1 190 ? -20.026 -5.268 -4.097 1.00 47.91 190 LEU A CA 1
ATOM 1326 C C . LEU A 1 190 ? -21.296 -5.720 -4.851 1.00 47.91 190 LEU A C 1
ATOM 1328 O O . LEU A 1 190 ? -22.287 -4.995 -4.884 1.00 47.91 190 LEU A O 1
ATOM 1332 N N . GLY A 1 191 ? -21.276 -6.924 -5.440 1.00 41.59 191 GLY A N 1
ATOM 1333 C CA . GLY A 1 191 ? -22.342 -7.493 -6.270 1.00 41.59 191 GLY A CA 1
ATOM 1334 C C . GLY A 1 191 ? -23.093 -8.694 -5.679 1.00 41.59 191 GLY A C 1
ATOM 1335 O O . GLY A 1 191 ? -23.638 -9.480 -6.450 1.00 41.59 191 GLY A O 1
ATOM 1336 N N . ALA A 1 192 ? -23.142 -8.871 -4.355 1.00 41.31 192 ALA A N 1
ATOM 1337 C CA . ALA A 1 192 ? -24.069 -9.813 -3.715 1.00 41.31 192 ALA A CA 1
ATOM 1338 C C . ALA A 1 192 ? -25.228 -9.025 -3.077 1.00 41.31 192 ALA A C 1
ATOM 1340 O O . ALA A 1 192 ? -25.007 -8.174 -2.224 1.00 41.31 192 ALA A O 1
ATOM 1341 N N . GLY A 1 193 ? -26.446 -9.264 -3.572 1.00 39.38 193 GLY A N 1
ATOM 1342 C CA . GLY A 1 193 ? -27.652 -8.467 -3.328 1.00 39.38 193 GLY A CA 1
ATOM 1343 C C . GLY A 1 193 ? -28.201 -8.438 -1.888 1.00 39.38 193 GLY A C 1
ATOM 1344 O O . GLY A 1 193 ? -27.545 -8.877 -0.945 1.00 39.38 193 GLY A O 1
ATOM 1345 N N . PRO A 1 194 ? -29.431 -7.916 -1.703 1.00 45.78 194 PRO A N 1
ATOM 1346 C CA . PRO A 1 194 ? -30.032 -7.693 -0.393 1.00 45.78 194 PRO A CA 1
ATOM 1347 C C . PRO A 1 194 ? -30.486 -9.026 0.209 1.00 45.78 194 PRO A C 1
ATOM 1349 O O . PRO A 1 194 ? -31.645 -9.420 0.103 1.00 45.78 194 PRO A O 1
ATOM 1352 N N . LEU A 1 195 ? -29.564 -9.742 0.840 1.00 40.88 195 LEU A N 1
ATOM 1353 C CA . LEU A 1 195 ? -29.889 -10.850 1.722 1.00 40.88 195 LEU A CA 1
ATOM 1354 C C . LEU A 1 195 ? -29.787 -10.346 3.154 1.00 40.88 195 LEU A C 1
ATOM 1356 O O . LEU A 1 195 ? -28.709 -10.008 3.638 1.00 40.88 195 LEU A O 1
ATOM 1360 N N . GLY A 1 196 ? -30.941 -10.302 3.821 1.00 47.16 196 GLY A N 1
ATOM 1361 C CA . GLY A 1 196 ? -31.038 -10.219 5.270 1.00 47.16 196 GLY A CA 1
ATOM 1362 C C . GLY A 1 196 ? -30.233 -11.358 5.886 1.00 47.16 196 GLY A C 1
ATOM 1363 O O . GLY A 1 196 ? -30.707 -12.483 6.010 1.00 47.16 196 GLY A O 1
ATOM 1364 N N . GLY A 1 197 ? -28.985 -11.060 6.218 1.00 36.50 197 GLY A N 1
ATOM 1365 C CA . GLY A 1 197 ? -28.017 -11.981 6.777 1.00 36.50 197 GLY A CA 1
ATOM 1366 C C . GLY A 1 197 ? -27.639 -11.495 8.159 1.00 36.50 197 GLY A C 1
ATOM 1367 O O . GLY A 1 197 ? -26.847 -10.572 8.308 1.00 36.50 197 GLY A O 1
ATOM 1368 N N . ARG A 1 198 ? -28.262 -12.121 9.156 1.00 39.34 198 ARG A N 1
ATOM 1369 C CA . ARG A 1 198 ? -27.815 -12.227 10.546 1.00 39.34 198 ARG A CA 1
ATOM 1370 C C . ARG A 1 198 ? -26.299 -12.029 10.659 1.00 39.34 198 ARG A C 1
ATOM 1372 O O . ARG A 1 198 ? -25.534 -12.813 10.105 1.00 39.34 198 ARG A O 1
ATOM 1379 N N . SER A 1 199 ? -25.884 -11.038 11.438 1.00 35.78 199 SER A N 1
ATOM 1380 C CA . SER A 1 199 ? -24.527 -10.931 11.959 1.00 35.78 199 SER A CA 1
ATOM 1381 C C . SER A 1 199 ? -24.251 -12.146 12.848 1.00 35.78 199 SER A C 1
ATOM 1383 O O . SER A 1 199 ? -24.514 -12.131 14.052 1.00 35.78 199 SER A O 1
ATOM 1385 N N . THR A 1 200 ? -23.773 -13.240 12.263 1.00 37.66 200 THR A N 1
ATOM 1386 C CA . THR A 1 200 ? -23.095 -14.283 13.024 1.00 37.66 200 THR A CA 1
ATOM 1387 C C . THR A 1 200 ? -21.779 -13.683 13.484 1.00 37.66 200 THR A C 1
ATOM 1389 O O . THR A 1 200 ? -20.815 -13.627 12.724 1.00 37.66 200 THR A O 1
ATOM 1392 N N . GLY A 1 201 ? -21.775 -13.172 14.716 1.00 33.16 201 GLY A N 1
ATOM 1393 C CA . GLY A 1 201 ? -20.550 -12.888 15.439 1.00 33.16 201 GLY A CA 1
ATOM 1394 C C . GLY A 1 201 ? -19.740 -14.174 15.491 1.00 33.16 201 GLY A C 1
ATOM 1395 O O . GLY A 1 201 ? -20.098 -15.115 16.197 1.00 33.16 201 GLY A O 1
ATOM 1396 N N . VAL A 1 202 ? -18.686 -14.233 14.684 1.00 36.28 202 VAL A N 1
ATOM 1397 C CA . VAL A 1 202 ? -17.645 -15.239 14.828 1.00 36.28 202 VAL A CA 1
ATOM 1398 C C . VAL A 1 202 ? -16.901 -14.854 16.098 1.00 36.28 202 VAL A C 1
ATOM 1400 O O . VAL A 1 202 ? -16.068 -13.951 16.101 1.00 36.28 202 VAL A O 1
ATOM 1403 N N . ALA A 1 203 ? -17.292 -15.488 17.201 1.00 34.75 203 ALA A N 1
ATOM 1404 C CA . ALA A 1 203 ? -16.558 -15.455 18.449 1.00 34.75 203 ALA A CA 1
ATOM 1405 C C . ALA A 1 203 ? -15.227 -16.177 18.219 1.00 34.75 203 ALA A C 1
ATOM 1407 O O . ALA A 1 203 ? -15.144 -17.401 18.286 1.00 34.75 203 ALA A O 1
ATOM 1408 N N . TRP A 1 204 ? -14.194 -15.404 17.899 1.00 34.72 204 TRP A N 1
ATOM 1409 C CA . TRP A 1 204 ? -12.818 -15.839 18.064 1.00 34.72 204 TRP A CA 1
ATOM 1410 C C . TRP A 1 204 ? -12.554 -15.951 19.563 1.00 34.72 204 TRP A C 1
ATOM 1412 O O . TRP A 1 204 ? -12.393 -14.953 20.261 1.00 34.72 204 TRP A O 1
ATOM 1422 N N . THR A 1 205 ? -12.564 -17.177 20.077 1.00 39.56 205 THR A N 1
ATOM 1423 C CA . THR A 1 205 ? -11.996 -17.498 21.386 1.00 39.56 205 THR A CA 1
ATOM 1424 C C . THR A 1 205 ? -10.494 -17.682 21.224 1.00 39.56 205 THR A C 1
ATOM 1426 O O . THR A 1 205 ? -9.988 -18.798 21.320 1.00 39.56 205 THR A O 1
ATOM 1429 N N . ASP A 1 206 ? -9.786 -16.586 20.965 1.00 36.19 206 ASP A N 1
ATOM 1430 C CA . ASP A 1 206 ? -8.361 -16.534 21.259 1.00 36.19 206 ASP A CA 1
ATOM 1431 C C . ASP A 1 206 ? -8.226 -16.174 22.736 1.00 36.19 206 ASP A C 1
ATOM 1433 O O . ASP A 1 206 ? -8.619 -15.099 23.191 1.00 36.19 206 ASP A O 1
ATOM 1437 N N . GLY A 1 207 ? -7.735 -17.142 23.507 1.00 39.81 207 GLY A N 1
ATOM 1438 C CA . GLY A 1 207 ? -7.497 -17.058 24.943 1.00 39.81 207 GLY A CA 1
ATOM 1439 C C . GLY A 1 207 ? -6.351 -16.114 25.295 1.00 39.81 207 GLY A C 1
ATOM 1440 O O . GLY A 1 207 ? -5.338 -16.539 25.842 1.00 39.81 207 GLY A O 1
ATOM 1441 N N . SER A 1 208 ? -6.527 -14.829 25.012 1.00 41.25 208 SER A N 1
ATOM 1442 C CA . SER A 1 208 ? -5.775 -13.740 25.616 1.00 41.25 208 SER A CA 1
ATOM 1443 C C . SER A 1 208 ? -6.771 -12.626 25.894 1.00 41.25 208 SER A C 1
ATOM 1445 O O . SER A 1 208 ? -7.235 -11.961 24.974 1.00 41.25 208 SER A O 1
ATOM 1447 N N . ALA A 1 209 ? -7.141 -12.479 27.164 1.00 42.97 209 ALA A N 1
ATOM 1448 C CA . ALA A 1 209 ? -8.094 -11.503 27.672 1.00 42.97 209 ALA A CA 1
ATOM 1449 C C . ALA A 1 209 ? -7.715 -10.067 27.264 1.00 42.97 209 ALA A C 1
ATOM 1451 O O . ALA A 1 209 ? -7.058 -9.331 27.996 1.00 42.97 209 ALA A O 1
ATOM 1452 N N . THR A 1 210 ? -8.150 -9.640 26.082 1.00 43.78 210 THR A N 1
ATOM 1453 C CA . THR A 1 210 ? -8.417 -8.235 25.802 1.00 43.78 210 THR A CA 1
ATOM 1454 C C . THR A 1 210 ? -9.715 -7.898 26.509 1.00 43.78 210 THR A C 1
ATOM 1456 O O . THR A 1 210 ? -10.789 -7.900 25.908 1.00 43.78 210 THR A O 1
ATOM 1459 N N . ASP A 1 211 ? -9.597 -7.633 27.810 1.00 47.12 211 ASP A N 1
ATOM 1460 C CA . ASP A 1 211 ? -10.534 -6.778 28.517 1.00 47.12 211 ASP A CA 1
ATOM 1461 C C . ASP A 1 211 ? -10.696 -5.520 27.667 1.00 47.12 211 ASP A C 1
ATOM 1463 O O . ASP A 1 211 ? -9.808 -4.662 27.603 1.00 47.12 211 ASP A O 1
ATOM 1467 N N . ALA A 1 212 ? -11.82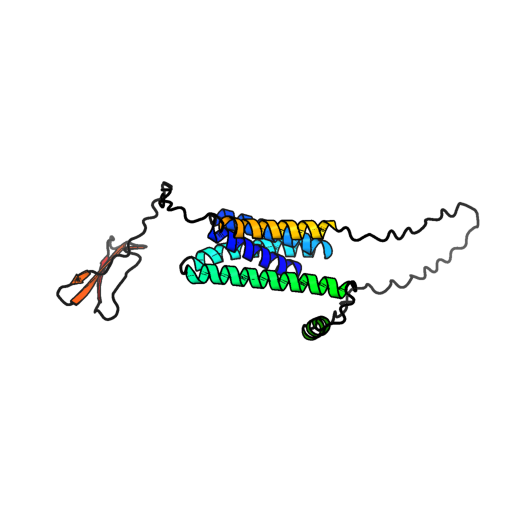9 -5.417 26.977 1.00 48.12 212 ALA A N 1
ATOM 1468 C CA . ALA A 1 212 ? -12.371 -4.139 26.572 1.00 48.12 212 ALA A CA 1
ATOM 1469 C C . ALA A 1 212 ? -12.605 -3.378 27.879 1.00 48.12 212 ALA A C 1
ATOM 1471 O O . ALA A 1 212 ? -13.665 -3.494 28.490 1.00 48.12 212 ALA A O 1
ATOM 1472 N N . ARG A 1 213 ? -11.548 -2.711 28.363 1.00 52.03 213 ARG A N 1
ATOM 1473 C CA . ARG A 1 213 ? -11.522 -1.935 29.599 1.00 52.03 213 ARG A CA 1
ATOM 1474 C C . ARG A 1 213 ? -12.627 -0.899 29.469 1.00 52.03 213 ARG A C 1
ATOM 1476 O O . ARG A 1 213 ? -12.441 0.119 28.807 1.00 52.03 213 ARG A O 1
ATOM 1483 N N . GLN A 1 214 ? -13.793 -1.218 30.024 1.00 58.47 214 GLN A N 1
ATOM 1484 C CA . GLN A 1 214 ? -14.923 -0.310 30.092 1.00 58.47 214 GLN A CA 1
ATOM 1485 C C . GLN A 1 214 ? -14.403 0.969 30.736 1.00 58.47 214 GLN A C 1
ATOM 1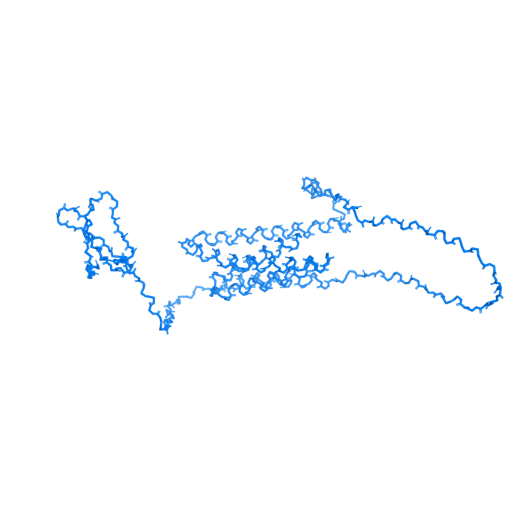487 O O . GLN A 1 214 ? -13.837 0.928 31.828 1.00 58.47 214 GLN A O 1
ATOM 1492 N N . ALA A 1 215 ? -14.522 2.088 30.022 1.00 65.62 215 ALA A N 1
ATOM 1493 C CA . ALA A 1 215 ? -14.253 3.385 30.609 1.00 65.62 215 ALA A CA 1
ATOM 1494 C C . ALA A 1 215 ? -15.151 3.511 31.842 1.00 65.62 215 ALA A C 1
ATOM 1496 O O . ALA A 1 215 ? -16.376 3.396 31.739 1.00 65.62 215 ALA A O 1
ATOM 1497 N N . THR A 1 216 ? -14.550 3.677 33.017 1.00 76.81 216 THR A N 1
ATOM 1498 C CA . THR A 1 216 ? -15.323 3.853 34.242 1.00 76.81 216 THR A CA 1
ATOM 1499 C C . THR A 1 216 ? -15.996 5.216 34.159 1.00 76.81 216 THR A C 1
ATOM 1501 O O . THR A 1 216 ? -15.329 6.251 34.198 1.00 76.81 216 THR A O 1
ATOM 1504 N N . GLN A 1 217 ? -17.317 5.218 33.988 1.00 79.25 217 GLN A N 1
ATOM 1505 C CA . GLN A 1 217 ? -18.093 6.450 33.899 1.00 79.25 217 GLN A CA 1
ATOM 1506 C C . GLN A 1 217 ? -18.171 7.126 35.267 1.00 79.25 217 GLN A C 1
ATOM 1508 O O . GLN A 1 217 ? -18.411 6.475 36.286 1.00 79.25 217 GLN A O 1
ATOM 1513 N N . ALA A 1 218 ? -17.996 8.447 35.280 1.00 81.00 218 ALA A N 1
ATOM 1514 C CA . ALA A 1 218 ? -18.153 9.249 36.481 1.00 81.00 218 ALA A CA 1
ATOM 1515 C C . ALA A 1 218 ? -19.567 9.122 37.064 1.00 81.00 218 ALA A C 1
ATOM 1517 O O . ALA A 1 218 ? -20.556 9.415 36.385 1.00 81.00 218 ALA A O 1
ATOM 1518 N N . VAL A 1 219 ? -19.673 8.766 38.344 1.00 84.94 219 VAL A N 1
ATOM 1519 C CA . VAL A 1 219 ? -20.960 8.794 39.046 1.00 84.94 219 VAL A CA 1
ATOM 1520 C C . VAL A 1 219 ? -21.210 10.228 39.501 1.00 84.94 219 VAL A C 1
ATOM 1522 O O . VAL A 1 219 ? -20.380 10.837 40.175 1.00 84.94 219 VAL A O 1
ATOM 1525 N N . THR A 1 220 ? -22.343 10.800 39.095 1.00 90.00 220 THR A N 1
ATOM 1526 C CA . THR A 1 220 ? -22.745 12.143 39.534 1.00 90.00 220 THR A CA 1
ATOM 1527 C C . THR A 1 220 ? -23.485 12.017 40.861 1.00 90.00 220 THR A C 1
ATOM 1529 O O . THR A 1 220 ? -24.517 11.349 40.925 1.00 90.00 220 THR A O 1
ATOM 1532 N N . GLY A 1 221 ? -22.940 12.620 41.917 1.00 90.25 221 GLY A N 1
ATOM 1533 C CA . GLY A 1 221 ? -23.558 12.634 43.238 1.00 90.25 221 GLY A CA 1
ATOM 1534 C C . GLY A 1 221 ? -24.794 13.535 43.301 1.00 90.25 221 GLY A C 1
ATOM 1535 O O . GLY A 1 221 ? -25.058 14.339 42.404 1.00 90.25 221 GLY A O 1
ATOM 1536 N N . ALA A 1 222 ? -25.560 13.418 44.388 1.00 90.25 222 ALA A N 1
ATOM 1537 C CA . ALA A 1 222 ? -26.735 14.260 44.645 1.00 90.25 222 ALA A CA 1
ATOM 1538 C C . ALA A 1 222 ? -26.388 15.756 44.819 1.00 90.25 222 ALA A C 1
ATOM 1540 O O . ALA A 1 222 ? -27.253 16.617 44.692 1.00 90.25 222 ALA A O 1
ATOM 1541 N N . ASP A 1 223 ? -25.117 16.057 45.078 1.00 94.25 223 ASP A N 1
ATOM 1542 C CA . ASP A 1 223 ? -24.508 17.386 45.135 1.00 94.25 223 ASP A CA 1
ATOM 1543 C C . ASP A 1 223 ? -24.210 17.984 43.746 1.00 94.25 223 ASP A C 1
ATOM 1545 O O . ASP A 1 223 ? -23.745 19.119 43.646 1.00 94.25 223 ASP A O 1
ATOM 1549 N N . GLY A 1 224 ? -24.475 17.243 42.664 1.00 93.81 224 GLY A N 1
ATOM 1550 C CA . GLY A 1 224 ? -24.186 17.675 41.296 1.00 93.81 224 GLY A CA 1
ATOM 1551 C C . GLY A 1 224 ? -22.697 17.641 40.949 1.00 93.81 224 GLY A C 1
ATOM 1552 O O . GLY A 1 224 ? -22.302 18.186 39.919 1.00 93.81 224 GLY A O 1
ATOM 1553 N N . VAL A 1 225 ? -21.871 17.006 41.785 1.00 95.62 225 VAL A N 1
ATOM 1554 C CA . VAL A 1 225 ? -20.433 16.836 41.563 1.00 95.62 225 VAL A CA 1
ATOM 1555 C C . VAL A 1 225 ? -20.178 15.432 41.019 1.00 95.62 225 VAL A C 1
ATOM 1557 O O . VAL A 1 225 ? -20.711 14.442 41.521 1.00 95.62 225 VAL A O 1
ATOM 1560 N N . GLN A 1 226 ? -19.357 15.326 39.978 1.00 95.75 226 GLN A N 1
ATOM 1561 C CA . GLN A 1 226 ? -18.892 14.039 39.468 1.00 95.75 226 GLN A CA 1
ATOM 1562 C C . GLN A 1 226 ? -17.783 13.495 40.356 1.00 95.75 226 GLN A C 1
ATOM 1564 O O . GLN A 1 226 ? -16.790 14.180 40.583 1.00 95.75 226 GLN A O 1
ATOM 1569 N N . GLN A 1 227 ? -17.940 12.272 40.854 1.00 94.50 227 GLN A N 1
ATOM 1570 C CA . GLN A 1 227 ? -16.929 11.608 41.671 1.00 94.50 227 GLN A CA 1
ATOM 1571 C C . GLN A 1 227 ? -16.213 10.539 40.850 1.00 94.50 227 GLN A C 1
ATOM 1573 O O . GLN A 1 227 ? -16.852 9.705 40.203 1.00 94.50 227 GLN A O 1
ATOM 1578 N N . LEU A 1 228 ? -14.881 10.573 40.886 1.00 93.88 228 LEU A N 1
ATOM 1579 C CA . LEU A 1 228 ? -14.019 9.610 40.210 1.00 93.88 228 LEU A CA 1
ATOM 1580 C C . LEU A 1 228 ? -12.999 9.035 41.191 1.00 93.88 228 LEU A C 1
ATOM 1582 O O . LEU A 1 228 ? -12.202 9.784 41.756 1.00 93.88 228 LEU A O 1
ATOM 1586 N N . GLY A 1 229 ? -13.025 7.716 41.372 1.00 92.69 229 GLY A N 1
ATOM 1587 C CA . GLY A 1 229 ? -12.018 6.979 42.130 1.00 92.69 229 GLY A CA 1
ATOM 1588 C C . GLY A 1 229 ? -10.884 6.519 41.219 1.00 92.69 229 GLY A C 1
ATOM 1589 O O . GLY A 1 229 ? -11.134 5.921 40.173 1.00 92.69 229 GLY A O 1
ATOM 1590 N N . LEU A 1 230 ? -9.651 6.814 41.616 1.00 93.81 230 LEU A N 1
ATOM 1591 C CA . LEU A 1 230 ? -8.425 6.377 40.961 1.00 93.81 230 LEU A CA 1
ATOM 1592 C C . LEU A 1 230 ? -7.592 5.583 41.954 1.00 93.81 230 LEU A C 1
ATOM 1594 O O . LEU A 1 230 ? -7.181 6.116 42.984 1.00 93.81 230 LEU A O 1
ATOM 1598 N N . THR A 1 231 ? -7.301 4.334 41.618 1.00 92.00 231 THR A N 1
ATOM 1599 C CA . THR A 1 231 ? -6.412 3.491 42.407 1.00 92.00 231 THR A CA 1
ATOM 1600 C C . THR A 1 231 ? -5.010 3.549 41.813 1.00 92.00 231 THR A C 1
ATOM 1602 O O . THR A 1 231 ? -4.779 3.168 40.662 1.00 92.00 231 THR A O 1
ATOM 1605 N N . LEU A 1 232 ? -4.058 4.051 42.595 1.00 91.12 232 LEU A N 1
ATOM 1606 C CA . LEU A 1 232 ? -2.639 4.068 42.252 1.00 91.12 232 LEU A CA 1
ATOM 1607 C C . LEU A 1 232 ? -2.009 2.767 42.752 1.00 91.12 232 LEU A C 1
ATOM 1609 O O . LEU A 1 232 ? -1.908 2.555 43.960 1.00 91.12 232 LEU A O 1
ATOM 1613 N N . GLN A 1 233 ? -1.566 1.918 41.827 1.00 88.81 233 GLN A N 1
ATOM 1614 C CA . GLN A 1 233 ? -0.867 0.669 42.119 1.00 88.81 233 GLN A CA 1
ATOM 1615 C C . GLN A 1 233 ? 0.438 0.643 41.325 1.00 88.81 233 GLN A C 1
ATOM 1617 O O . GLN A 1 233 ? 0.444 0.284 40.147 1.00 88.81 233 GLN A O 1
ATOM 1622 N N . TYR A 1 234 ? 1.546 1.055 41.949 1.00 83.25 234 TYR A N 1
ATOM 1623 C CA . TYR A 1 234 ? 2.839 1.206 41.273 1.00 83.25 234 TYR A CA 1
ATOM 1624 C C . TYR A 1 234 ? 3.217 -0.054 40.465 1.00 83.25 234 TYR A C 1
ATOM 1626 O O . TYR A 1 234 ? 3.182 -1.153 41.021 1.00 83.25 234 TYR A O 1
ATOM 1634 N N . PRO A 1 235 ? 3.591 0.070 39.173 1.00 85.62 235 PRO A N 1
ATOM 1635 C CA . PRO A 1 235 ? 3.855 1.296 38.400 1.00 85.62 235 PRO A CA 1
ATOM 1636 C C . PRO A 1 235 ? 2.657 1.825 37.577 1.00 85.62 235 PRO A C 1
ATOM 1638 O O . PRO A 1 235 ? 2.837 2.650 36.681 1.00 85.62 235 PRO A O 1
ATOM 1641 N N . SER A 1 236 ? 1.444 1.338 37.822 1.00 88.25 236 SER A N 1
ATOM 1642 C CA . SER A 1 236 ? 0.232 1.637 37.049 1.00 88.25 236 SER A CA 1
ATOM 1643 C C . SER A 1 236 ? -0.853 2.371 37.850 1.00 88.25 236 SER A C 1
ATOM 1645 O O . SER A 1 236 ? -0.823 2.460 39.072 1.00 88.25 236 SER A O 1
ATOM 1647 N N . TYR A 1 237 ? -1.838 2.919 37.143 1.00 84.44 237 TYR A N 1
ATOM 1648 C CA . TYR A 1 237 ? -3.080 3.419 37.725 1.00 84.44 237 TYR A CA 1
ATOM 1649 C C . TYR A 1 237 ? -4.253 2.693 37.073 1.00 84.44 237 TYR A C 1
ATOM 1651 O O . TYR A 1 237 ? -4.224 2.415 35.867 1.00 84.44 237 TYR A O 1
ATOM 1659 N N . GLU A 1 238 ? -5.276 2.390 37.865 1.00 88.62 238 GLU A N 1
ATOM 1660 C CA . GLU A 1 238 ? -6.545 1.873 37.371 1.00 88.62 238 GLU A CA 1
ATOM 1661 C C . GLU A 1 238 ? -7.707 2.729 37.889 1.00 88.62 238 GLU A C 1
ATOM 1663 O O . GLU A 1 238 ? -7.717 3.105 39.063 1.00 88.62 238 GLU A O 1
ATOM 1668 N N . PRO A 1 239 ? -8.690 3.060 37.031 1.00 90.88 239 PRO A N 1
ATOM 1669 C CA . PRO A 1 239 ? -8.780 2.753 35.594 1.00 90.88 239 PRO A CA 1
ATOM 1670 C C . PRO A 1 239 ? -7.876 3.645 34.711 1.00 90.88 239 PRO A C 1
ATOM 1672 O O . PRO A 1 239 ? -7.569 4.785 35.048 1.00 90.88 239 PRO A O 1
ATOM 1675 N N . LYS A 1 240 ? -7.458 3.123 33.544 1.00 86.56 240 LYS A N 1
ATOM 1676 C CA . LYS A 1 240 ? -6.548 3.823 32.605 1.00 86.56 240 LYS A CA 1
ATOM 1677 C C . LYS A 1 240 ? -7.217 4.925 31.779 1.00 86.56 240 LYS A C 1
ATOM 1679 O O . LYS A 1 240 ? -6.530 5.799 31.259 1.00 86.56 240 LYS A O 1
ATOM 1684 N N . LEU A 1 241 ? -8.534 4.849 31.615 1.00 88.50 241 LEU A N 1
ATOM 1685 C CA . LEU A 1 241 ? -9.317 5.792 30.829 1.00 88.50 241 LEU A CA 1
ATOM 1686 C C . LEU A 1 241 ? -10.476 6.297 31.683 1.00 88.50 241 LEU A C 1
ATOM 1688 O O . LEU A 1 241 ? -11.177 5.503 32.310 1.00 88.50 241 LEU A O 1
ATOM 1692 N N . LEU A 1 242 ? -10.647 7.614 31.699 1.00 90.12 242 LEU A N 1
ATOM 1693 C CA . LEU A 1 242 ? -11.621 8.324 32.515 1.00 90.12 242 LEU A CA 1
ATOM 1694 C C . LEU A 1 242 ? -12.487 9.180 31.601 1.00 90.12 242 LEU A C 1
ATOM 1696 O O . LEU A 1 242 ? -11.957 9.975 30.825 1.00 90.12 242 LEU A O 1
ATOM 1700 N N . GLU A 1 243 ? -13.804 9.052 31.721 1.00 89.25 243 GLU A N 1
ATOM 1701 C CA . GLU A 1 243 ? -14.754 9.904 31.009 1.00 89.25 243 GLU A CA 1
ATOM 1702 C C . GLU A 1 243 ? -15.524 10.770 32.009 1.00 89.25 243 GLU A C 1
ATOM 1704 O O . GLU A 1 243 ? -16.181 10.267 32.922 1.00 89.25 243 GLU A O 1
ATOM 1709 N N . ALA A 1 244 ? -15.436 12.089 31.827 1.00 91.75 244 ALA A N 1
ATOM 1710 C CA . ALA A 1 244 ? -16.136 13.087 32.628 1.00 91.75 244 ALA A CA 1
ATOM 1711 C C . ALA A 1 244 ? -16.970 14.000 31.722 1.00 91.75 244 ALA A C 1
ATOM 1713 O O . ALA A 1 244 ? -16.615 14.261 30.568 1.00 91.75 244 ALA A O 1
ATOM 1714 N N . LYS A 1 245 ? -18.090 14.507 32.241 1.00 92.56 245 LYS A N 1
ATOM 1715 C CA . LYS A 1 245 ? -18.990 15.382 31.481 1.00 92.56 245 LYS A CA 1
ATOM 1716 C C . LYS A 1 245 ? -18.499 16.823 31.564 1.00 92.56 245 LYS A C 1
ATOM 1718 O O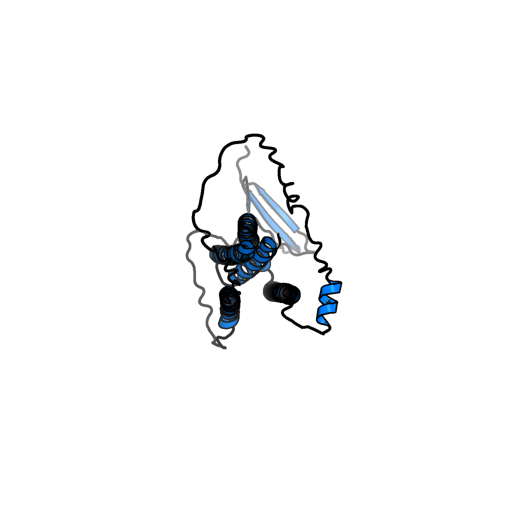 . LYS A 1 245 ? -18.342 17.372 32.652 1.00 92.56 245 LYS A O 1
ATOM 1723 N N . ALA A 1 246 ? -18.315 17.458 30.410 1.00 93.69 246 ALA A N 1
ATOM 1724 C CA . ALA A 1 246 ? -17.933 18.863 30.349 1.00 93.69 246 ALA A CA 1
ATOM 1725 C C . ALA A 1 246 ? -18.956 19.754 31.081 1.00 93.69 246 ALA A C 1
ATOM 1727 O O . ALA A 1 246 ? -20.167 19.586 30.926 1.00 93.69 246 ALA A O 1
ATOM 1728 N N . GLY A 1 247 ? -18.456 20.710 31.868 1.00 92.88 247 GLY A N 1
ATOM 1729 C CA . GLY A 1 247 ? -19.275 21.688 32.590 1.00 92.88 247 GLY A CA 1
ATOM 1730 C C . GLY A 1 247 ? -19.833 21.224 33.940 1.00 92.88 247 GLY A C 1
ATOM 1731 O O . GLY A 1 247 ? -20.518 22.008 34.590 1.00 92.88 247 GLY A O 1
ATOM 1732 N N . VAL A 1 248 ? -19.540 19.997 34.385 1.00 95.00 248 VAL A N 1
ATOM 1733 C CA . VAL A 1 248 ? -19.905 19.508 35.725 1.00 95.00 248 VAL A CA 1
ATOM 1734 C C . VAL A 1 248 ? -18.654 19.506 36.616 1.00 95.00 248 VAL A C 1
ATOM 1736 O O . VAL A 1 248 ? -17.613 19.021 36.169 1.00 95.00 248 VAL A O 1
ATOM 1739 N N . PRO A 1 249 ? -18.698 20.053 37.848 1.00 94.19 249 PRO A N 1
ATOM 1740 C CA . PRO A 1 249 ? -17.550 20.014 38.751 1.00 94.19 249 PRO A CA 1
ATOM 1741 C C . PRO A 1 249 ? -17.135 18.566 39.043 1.00 94.19 249 PRO A C 1
ATOM 1743 O O . PRO A 1 249 ? -17.982 17.707 39.285 1.00 94.19 249 PRO A O 1
ATOM 1746 N N . LEU A 1 250 ? -15.826 18.304 39.018 1.00 96.12 250 LEU A N 1
ATOM 1747 C CA . LEU A 1 250 ? -15.237 16.972 39.169 1.00 96.12 250 LEU A CA 1
ATOM 1748 C C . LEU A 1 250 ? -14.443 16.883 40.477 1.00 96.12 250 LEU A C 1
ATOM 1750 O O . LEU A 1 250 ? -13.578 17.717 40.747 1.00 96.12 250 LEU A O 1
ATOM 1754 N N . ARG 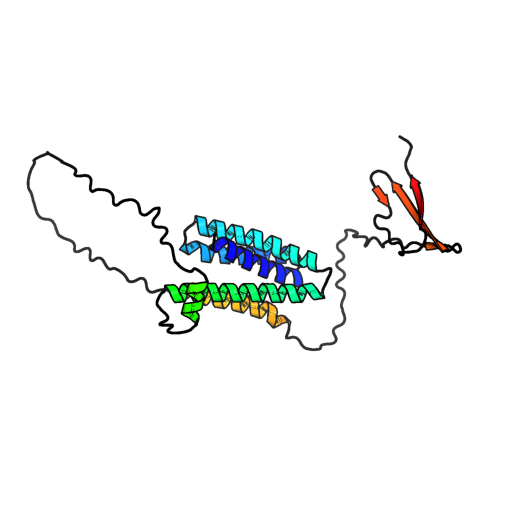A 1 251 ? -14.702 15.839 41.264 1.00 95.62 251 ARG A N 1
ATOM 1755 C CA . ARG A 1 251 ? -13.964 15.475 42.473 1.00 95.62 251 ARG A CA 1
ATOM 1756 C C . ARG A 1 251 ? -13.237 14.154 42.245 1.00 95.62 251 ARG A C 1
ATOM 1758 O O . ARG A 1 251 ? -13.857 13.097 42.155 1.00 95.62 251 ARG A O 1
ATOM 1765 N N . LEU A 1 252 ? -11.913 14.233 42.170 1.00 94.31 252 LEU A N 1
ATOM 1766 C CA . LEU A 1 252 ? -11.030 13.077 42.038 1.00 94.31 252 LEU A CA 1
ATOM 1767 C C . LEU A 1 252 ? -10.618 12.586 43.430 1.00 94.31 252 LEU A C 1
ATOM 1769 O O . LEU A 1 252 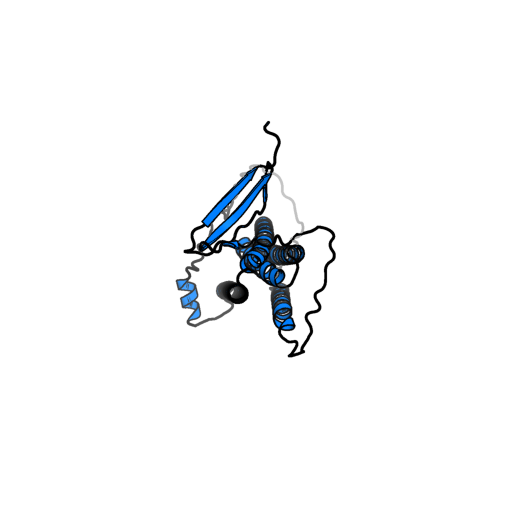? -10.105 13.364 44.235 1.00 94.31 252 LEU A O 1
ATOM 1773 N N . SER A 1 253 ? -10.845 11.307 43.710 1.00 93.44 253 SER A N 1
ATOM 1774 C CA . SER A 1 253 ? -10.328 10.611 44.885 1.00 93.44 253 SER A CA 1
ATOM 1775 C C . SER A 1 253 ? -9.215 9.679 44.429 1.00 93.44 253 SER A C 1
ATOM 1777 O O . SER A 1 253 ? -9.431 8.847 43.551 1.00 93.44 253 SER A O 1
ATOM 1779 N N . LEU A 1 254 ? -8.016 9.861 44.980 1.00 93.62 254 LEU A N 1
ATOM 1780 C CA . LEU A 1 254 ? -6.866 9.013 44.695 1.00 93.62 254 LEU A CA 1
ATOM 1781 C C . LEU A 1 254 ? -6.611 8.123 45.906 1.00 93.62 254 LEU A C 1
ATOM 1783 O O . LEU A 1 254 ? -6.332 8.627 46.993 1.00 93.62 254 LEU A O 1
ATOM 1787 N N . GLU A 1 255 ? -6.696 6.816 45.705 1.00 94.19 255 GLU A N 1
ATOM 1788 C CA . GLU A 1 255 ? -6.368 5.810 46.706 1.00 94.19 255 GLU A CA 1
ATOM 1789 C C . GLU A 1 255 ? -5.063 5.128 46.297 1.00 94.19 255 GLU A C 1
ATOM 1791 O O . GLU A 1 255 ? -4.979 4.476 45.257 1.00 94.19 255 GLU A O 1
ATOM 1796 N N . ALA A 1 256 ? -4.011 5.325 47.088 1.00 90.88 256 ALA A N 1
ATOM 1797 C CA . ALA A 1 256 ? -2.744 4.642 46.876 1.00 90.88 256 ALA A CA 1
ATOM 1798 C C . ALA A 1 256 ? -2.783 3.284 47.579 1.00 90.88 256 ALA A C 1
ATOM 1800 O O . ALA A 1 256 ? -2.837 3.224 48.806 1.00 90.88 256 ALA A O 1
ATOM 1801 N N . ILE A 1 257 ? -2.743 2.206 46.795 1.00 86.56 257 ILE A N 1
ATOM 1802 C CA . ILE A 1 257 ? -2.660 0.838 47.305 1.00 86.56 257 ILE A CA 1
ATOM 1803 C C . ILE A 1 257 ? -1.232 0.351 47.057 1.00 86.56 257 ILE A C 1
ATOM 1805 O O . ILE A 1 257 ? -0.874 -0.076 45.958 1.00 86.56 257 ILE A O 1
ATOM 1809 N N . GLY A 1 258 ? -0.399 0.458 48.087 1.00 81.69 258 GLY A N 1
ATOM 1810 C CA . GLY A 1 258 ? 0.983 -0.012 48.086 1.00 81.69 258 GLY A CA 1
ATOM 1811 C C . GLY A 1 258 ? 1.622 0.173 49.459 1.00 81.69 258 GLY A C 1
ATOM 1812 O O . GLY A 1 258 ? 1.251 1.089 50.193 1.00 81.69 258 GLY A O 1
ATOM 1813 N N . GLU A 1 259 ? 2.559 -0.704 49.820 1.00 76.38 259 GLU A N 1
ATOM 1814 C CA . GLU A 1 259 ? 3.364 -0.501 51.026 1.00 76.38 259 GLU A CA 1
ATOM 1815 C C . GLU A 1 259 ? 4.232 0.757 50.850 1.00 76.38 259 GLU A C 1
ATOM 1817 O O . GLU A 1 259 ? 4.815 0.944 49.776 1.00 76.38 259 GLU A O 1
ATOM 1822 N N . PRO A 1 260 ? 4.308 1.647 51.858 1.00 70.75 260 PRO A N 1
ATOM 1823 C CA . PRO A 1 260 ? 5.250 2.754 51.826 1.00 70.75 260 PRO A CA 1
ATOM 1824 C C . PRO A 1 260 ? 6.667 2.170 51.856 1.00 70.75 260 PRO A C 1
ATOM 1826 O O . PRO A 1 260 ? 7.086 1.611 52.869 1.00 70.75 260 PRO A O 1
ATOM 1829 N N . GLY A 1 261 ? 7.353 2.239 50.714 1.00 63.97 261 GLY A N 1
ATOM 1830 C CA . GLY A 1 261 ? 8.763 1.865 50.581 1.00 63.97 261 GLY A CA 1
ATOM 1831 C C . GLY A 1 261 ? 9.711 2.845 51.254 1.00 63.97 261 GLY A C 1
ATOM 1832 O O . GLY A 1 261 ? 9.305 4.007 51.492 1.00 63.97 261 GLY A O 1
#

=== Feature glossary ===
Reading guide. The protein is described through the following features:

Foldseek 3Di. A 3Di character summarizes, for each residue, the relative orientation of the Cα frame of its nearest spatial neighbor. Because it encodes fold topology rather than chemistry, 3Di alignments detect remote structural similarity that sequence alignment misses.

Contact-map, Ramachandran, and PAE plots. Plot images: a contact map (which residues are close in 3D, as an N×N binary image), a Ramachandran scatter (backbone torsion angles, revealing secondary-structure composition at a glance), and — for AlphaFold structures — a PAE heatmap (pairwise prediction confidence).

Radius of gyration, Cα contacts, bounding box. Radius of gyration (Rg) is the root-mean-square distance of Cα atoms from their centroid — a single number for overall size and compactness. A globular domain of N residues has Rg ≈ 2.2·N^0.38 Å; an extended or disordered chain has a much larger Rg. The Cα contact count is the number of residue pairs whose Cα atoms are within 8 Å and are more than four positions apart in sequence — a standard proxy for tertiary packing density. The bounding box is the smallest axis-aligned box enclosing all Cα atoms.

Secondary structure (8-state, DSSP). Eight-state secondary structure (DSSP): H is the canonical α-helix, G the tighter 3₁₀-helix, I the wider π-helix; E/B are β-structure, T and S are turns and bends, and '-' is everything else. DSSP derives these from the pattern of main-chain N–H···O=C hydrogen bonds, not from the sequence.

B-factor. B-factor (Debye–Waller factor) reflects atomic displacement in the crystal lattice. It is an experimental observable (units Å²), not a prediction; low values mean the atom is pinned down, high values mean it moves or is heterogeneous across the crystal.

pLDDT. pLDDT is the predicted lDDT-Cα score: AlphaFold's confidence that the local environment of each residue (all inter-atomic distances within 15 Å) is correctly placed. It is a per-residue number between 0 and 100, with higher meaning more reliable.

Nearest PDB structures. Nearest PDB neighbors are the top structural matches found by Foldseek when searching this structure against the entire Protein Data Bank. Each hit reports a TM-score (0 to 1; >0.5 almost always implies the same fold) and an E-value. These are *structural* homologs — they may share no detectable sequence similarity.

Solvent-accessible surface area. Accessible surface area quantifies burial. A residue with SASA near zero is packed into the hydrophobic core; one with SASA >100 Å² sits on the surface. Computed here via the Shrake–Rupley numerical algorithm with a 1.4 Å probe.

Rendered structure images. Structure images are PyMOL renders from six orthogonal camera directions. Cartoon representation draws helices as coils and strands as arrows; sticks shows the backbone as bonds; surface shows the solvent-excluded envelope. Rainbow coloring maps sequence position to hue (blue→red, N→C); chain coloring assigns a distinct color per polypeptide.

Backbone torsions (φ/ψ). φ (phi) and ψ (psi) are the two rotatable backbone dihedrals per residue: φ is the C(i-1)–N–Cα–C torsion, ψ is the N–Cα–C–N(i+1) torsion, both in degrees on (−180°, 180°]. α-helical residues cluster near (−60°, −45°); β-strand residues near (−120°, +130°). A Ramachandran plot is simply a scatter of (φ, ψ) for every residue.

Predicted aligned error. Predicted Aligned Error (PAE) is an AlphaFold confidence matrix: entry (i, j) is the expected error in the position of residue j, in ångströms, when the prediction is superimposed on the true structure at residue i. Low PAE within a block of residues means that block is internally rigid and well-predicted; high PAE between two blocks means their relative placement is uncertain even if each block individually is confident.

mmCIF coordinates. Structure coordinates are given as an mmCIF _atom_site loop: one row per atom with element, residue name, chain id, sequence number, and x/y/z position in Å. Only the four main-chain atoms per residue are included here; side chains are omitted to keep the record compact.

InterPro / GO / CATH / organism. Database cross-references. InterPro integrates a dozen domain/family signature databases into unified entries with residue-range hits. GO terms attach function/process/location labels with evidence codes. CATH codes position the fold in a four-level structural taxonomy. Organism is the NCBI-taxonomy species name.

Secondary structure (3-state, P-SEA). SS3 is a coarse helix/strand/coil call (letters a/b/c) made by the P-SEA algorithm from inter-Cα distances and dihedrals. It is less detailed than DSSP but needs only Cα positions.

Sequence. Sequence gives the chain of amino acids in standard one-letter code (A=alanine, C=cysteine, …, Y=tyrosine), read N→C. It is the only feature that is directly encoded by the gene; all structural features are derived from the folded form of this sequence.